Protein AF-A0A562HIR7-F1 (afdb_monomer_lite)

Secondary structure (DSSP, 8-state):
---SS-HHHHHHHHHT--SSS-HHHHHHHHHHHHTT---EES-TTSTT--SEEEGGGTEEEEEE-TTTTT-TT-TT----SSSHHHHHHHHHHHHHHHHHHHHHHHHTT-EEEEEETTTTSTTTHHHHHHHHHHHHHSPPHHHHHHHHHHHHHHHHHHHTHHHHHTT--HHHHHHHHHHHHHHHHHTSTTTT-EEEES--TTTTT-EEEETTTTEEEE---SEEEE-TTS-GGG-EEEEEEEEETTS-HHHHHHHHHHHHHHT-S--TTEEETTSSS--TTTS--SEEEEEEEETTTTEEEEEEEETTEEEEEEEEE-

Foldseek 3Di:
DPDPDDPVVVVVVVVPDDPAPDPQLVLLVVLCVVVVQDWDAQPPPAQPSAGTGRVVLLEGEHEDECDQQVVPPDPRHDQDPPPNVPRVVNSVVNNVSVLVRVVRSLVVLHHYHYHYPVCCDPVRNVVSSVVVVVSSNDSQLLSVLVVLLVQLVVCLLVVCLVVLLVVDDPLVSLVSSLVSSLVSCCVDPNVLKHKDAQDQPPPQQWWKAADPVRDTARLGARIFIANNCPDQVQGGAEGEHEEEPPDDPVVLVSLLQSLLFQQAPDLVRIATPVNPDRCSPRHNHQKYWYWYAHSPQSKIKIWIDHNSDGSHIDMDGD

pLDDT: mean 84.9, std 13.23, range [42.84, 98.12]

Radius of gyration: 21.67 Å; chains: 1; bounding box: 55×46×57 Å

Sequence (318 aa):
MPDMFDPVKRSEIMSHIRSKNTKGEIIVRKYLHRLGFRFRLHVSNLPGKPDIVLPKYKCVIFVHGCFWHAHQGCKYYRDPKTNSEYWIPKIQRNVERDRRAVQELCSMGWNVIVIWECELKKDKREETLVNLVESIKNKSLFNELFLIFNQAFIKFWTNSEDLIRSDISERNLCGNLAFELRDAIRQSRFADYYVDVEYNRNNGKLKTLMDEYMKVIPITCDVIVHSRGEVVIKDNLVAVEMKKSNQPKKEKEDDRIRLEALTKQSYDNVWSFDGHTLPEHVCGYTLGVYIEINPKKFSARVEYYYNGRCIFSRVLNK

Structure (mmCIF, N/CA/C/O backbone):
data_AF-A0A562HIR7-F1
#
_entry.id   AF-A0A562HIR7-F1
#
loop_
_atom_site.group_PDB
_atom_site.id
_atom_site.type_symbol
_atom_site.label_atom_id
_atom_site.label_alt_id
_atom_site.label_comp_id
_atom_site.label_asym_id
_atom_site.label_entity_id
_atom_site.label_seq_id
_atom_site.pdbx_PDB_ins_code
_atom_site.Cartn_x
_atom_site.Cartn_y
_atom_site.Cartn_z
_atom_site.occupancy
_atom_site.B_iso_or_equiv
_atom_site.auth_seq_id
_atom_site.auth_comp_id
_atom_site.auth_asym_id
_atom_site.auth_atom_id
_atom_site.pdbx_PDB_model_num
ATOM 1 N N . MET A 1 1 ? 33.057 4.720 -9.810 1.00 46.69 1 MET A N 1
ATOM 2 C CA . MET A 1 1 ? 33.808 4.958 -11.045 1.00 46.69 1 MET A CA 1
ATOM 3 C C . MET A 1 1 ? 33.689 6.431 -11.357 1.00 46.69 1 MET A C 1
ATOM 5 O O . MET A 1 1 ? 32.585 6.943 -11.186 1.00 46.69 1 MET A O 1
ATOM 9 N N . PRO A 1 2 ? 34.796 7.094 -11.715 1.00 55.44 2 PRO A N 1
ATOM 10 C CA . PRO A 1 2 ? 34.738 8.405 -12.348 1.00 55.44 2 PRO A CA 1
ATOM 11 C C . PRO A 1 2 ? 33.894 8.333 -13.628 1.00 55.44 2 PRO A C 1
ATOM 13 O O . PRO A 1 2 ? 33.619 7.244 -14.141 1.00 55.44 2 PRO A O 1
ATOM 16 N N . ASP A 1 3 ? 33.432 9.489 -14.092 1.00 63.78 3 ASP A N 1
ATOM 17 C CA . ASP A 1 3 ? 32.648 9.595 -15.317 1.00 63.78 3 ASP A CA 1
ATOM 18 C C . ASP A 1 3 ? 33.438 9.017 -16.496 1.00 63.78 3 ASP A C 1
ATOM 20 O O . ASP A 1 3 ? 34.593 9.381 -16.698 1.00 63.78 3 ASP A O 1
ATOM 24 N N . MET A 1 4 ? 32.843 8.086 -17.243 1.00 69.69 4 MET A N 1
ATOM 25 C CA . MET A 1 4 ? 33.528 7.433 -18.368 1.00 69.69 4 MET A CA 1
ATOM 26 C C . MET A 1 4 ? 33.517 8.289 -19.641 1.00 69.69 4 MET A C 1
ATOM 28 O O . MET A 1 4 ? 34.138 7.913 -20.630 1.00 69.69 4 MET A O 1
ATOM 32 N N . PHE A 1 5 ? 32.788 9.408 -19.631 1.00 76.94 5 PHE A N 1
ATOM 33 C CA . PHE A 1 5 ? 32.611 10.293 -20.776 1.00 76.94 5 PHE A CA 1
ATOM 34 C C . PHE A 1 5 ? 33.152 11.685 -20.462 1.00 76.94 5 PHE A C 1
ATOM 36 O O . PHE A 1 5 ? 32.989 12.184 -19.347 1.00 76.94 5 PHE A O 1
ATOM 43 N N . ASP A 1 6 ? 33.751 12.331 -21.460 1.00 82.81 6 ASP A N 1
ATOM 44 C CA . ASP A 1 6 ? 34.103 13.743 -21.363 1.00 82.81 6 ASP A CA 1
ATOM 45 C C . ASP A 1 6 ? 32.835 14.629 -21.253 1.00 82.81 6 ASP A C 1
ATOM 47 O O . ASP A 1 6 ? 31.726 14.187 -21.591 1.00 82.81 6 ASP A O 1
ATOM 51 N N . PRO A 1 7 ? 32.956 15.887 -20.786 1.00 81.56 7 PRO A N 1
ATOM 52 C CA . PRO A 1 7 ? 31.806 16.768 -20.576 1.00 81.56 7 PRO A CA 1
ATOM 53 C C . PRO A 1 7 ? 30.946 17.012 -21.825 1.00 81.56 7 PRO A C 1
ATOM 55 O O . PRO A 1 7 ? 29.723 17.123 -21.707 1.00 81.56 7 PRO A O 1
ATOM 58 N N . VAL A 1 8 ? 31.554 17.072 -23.016 1.00 84.75 8 VAL A N 1
ATOM 59 C CA . VAL A 1 8 ? 30.841 17.296 -24.283 1.00 84.75 8 VAL A CA 1
ATOM 60 C C . VAL A 1 8 ? 30.021 16.060 -24.618 1.00 84.75 8 VAL A C 1
ATOM 62 O O . VAL A 1 8 ? 28.812 16.160 -24.853 1.00 84.75 8 VAL A O 1
ATOM 65 N N . LYS A 1 9 ? 30.642 14.880 -24.537 1.00 83.50 9 LYS A N 1
ATOM 66 C CA . LYS A 1 9 ? 29.962 13.613 -24.790 1.00 83.50 9 LYS A CA 1
ATOM 67 C C . LYS A 1 9 ? 28.856 13.348 -23.778 1.00 83.50 9 LYS A C 1
ATOM 69 O O . LYS A 1 9 ? 27.789 12.854 -24.139 1.00 83.50 9 LYS A O 1
ATOM 74 N N . ARG A 1 10 ? 29.058 13.731 -22.517 1.00 83.12 10 ARG A N 1
ATOM 75 C CA . ARG A 1 10 ? 28.021 13.648 -21.487 1.00 83.12 10 ARG A CA 1
ATOM 76 C C . ARG A 1 10 ? 26.853 14.583 -21.770 1.00 83.12 10 ARG A C 1
ATOM 78 O O . ARG A 1 10 ? 25.710 14.152 -21.653 1.00 83.12 10 ARG A O 1
ATOM 85 N N . SER A 1 11 ? 27.116 15.826 -22.162 1.00 84.00 11 SER A N 1
ATOM 86 C CA . SER A 1 11 ? 26.067 16.774 -22.550 1.00 84.00 11 SER A CA 1
ATOM 87 C C . SER A 1 11 ? 25.230 16.238 -23.719 1.00 84.00 11 SER A C 1
ATOM 89 O O . SER A 1 11 ? 23.999 16.235 -23.657 1.00 84.00 11 SER A O 1
ATOM 91 N N . GLU A 1 12 ? 25.890 15.668 -24.731 1.00 86.44 12 GLU A N 1
ATOM 92 C CA . GLU A 1 12 ? 25.235 15.012 -25.864 1.00 86.44 12 GLU A CA 1
ATOM 93 C C . GLU A 1 12 ? 24.387 13.806 -25.424 1.00 86.44 12 GLU A C 1
ATOM 95 O O . GLU A 1 12 ? 23.233 13.678 -25.823 1.00 86.44 12 GLU A O 1
ATOM 100 N N . ILE A 1 13 ? 24.904 12.924 -24.563 1.00 84.06 13 ILE A N 1
ATOM 101 C CA . ILE A 1 13 ? 24.130 11.780 -24.051 1.00 84.06 13 ILE A CA 1
ATOM 102 C C . ILE A 1 13 ? 22.888 12.267 -23.299 1.00 84.06 13 ILE A C 1
ATOM 104 O O . ILE A 1 13 ? 21.795 11.742 -23.510 1.00 84.06 13 ILE A O 1
ATOM 108 N N . MET A 1 14 ? 23.041 13.283 -22.447 1.00 81.56 14 MET A N 1
ATOM 109 C CA . MET A 1 14 ? 21.952 13.823 -21.634 1.00 81.56 14 MET A CA 1
ATOM 110 C C . MET A 1 14 ? 20.871 14.503 -22.482 1.00 81.56 14 MET A C 1
ATOM 112 O O . MET A 1 14 ? 19.695 14.406 -22.133 1.00 81.56 14 MET A O 1
ATOM 116 N N . SER A 1 15 ? 21.227 15.124 -23.613 1.00 82.94 15 SER A N 1
ATOM 117 C CA . SER A 1 15 ? 20.256 15.748 -24.524 1.00 82.94 15 SER A CA 1
ATOM 118 C C . SER A 1 15 ? 19.361 14.728 -25.243 1.00 82.94 15 SER A C 1
ATOM 120 O O . SER A 1 15 ? 18.218 15.033 -25.589 1.00 82.94 15 SER A O 1
ATOM 122 N N . HIS A 1 16 ? 19.829 13.487 -25.400 1.00 81.56 16 HIS A N 1
ATOM 123 C CA . HIS A 1 16 ? 19.055 12.397 -25.998 1.00 81.56 16 HIS A CA 1
ATOM 124 C C . HIS A 1 16 ? 18.075 11.726 -25.019 1.00 81.56 16 HIS A C 1
ATOM 126 O O . HIS A 1 16 ? 17.230 10.924 -25.440 1.00 81.56 16 HIS A O 1
ATOM 132 N N . ILE A 1 17 ? 18.147 12.041 -23.722 1.00 81.38 17 ILE A N 1
ATOM 133 C CA . ILE A 1 17 ? 17.262 11.473 -22.701 1.00 81.38 17 ILE A CA 1
ATOM 134 C C . ILE A 1 17 ? 15.911 12.186 -22.758 1.00 81.38 17 ILE A C 1
ATOM 136 O O . ILE A 1 17 ? 15.738 13.309 -22.290 1.00 81.38 17 ILE A O 1
ATOM 140 N N . ARG A 1 18 ? 14.922 11.511 -23.348 1.00 79.12 18 ARG A N 1
ATOM 141 C CA . ARG A 1 18 ? 13.554 12.027 -23.465 1.00 79.12 18 ARG A CA 1
ATOM 142 C C . ARG A 1 18 ? 12.770 11.791 -22.178 1.00 79.12 18 ARG A C 1
ATOM 144 O O . ARG A 1 18 ? 12.835 10.712 -21.602 1.00 79.12 18 ARG A O 1
ATOM 151 N N . SER A 1 19 ? 11.958 12.774 -21.797 1.00 79.56 19 SER A N 1
ATOM 152 C CA . SER A 1 19 ? 11.039 12.698 -20.651 1.00 79.56 19 SER A CA 1
ATOM 153 C C . SER A 1 19 ? 9.710 11.991 -20.946 1.00 79.56 19 SER A C 1
ATOM 155 O O . SER A 1 19 ? 8.903 11.822 -20.041 1.00 79.56 19 SER A O 1
ATOM 157 N N . LYS A 1 20 ? 9.454 11.637 -22.212 1.00 86.62 20 LYS A N 1
ATOM 158 C CA . LYS A 1 20 ? 8.233 10.971 -22.691 1.00 86.62 20 LYS A CA 1
ATOM 159 C C . LYS A 1 20 ? 8.525 10.140 -23.931 1.00 86.62 20 LYS A C 1
ATOM 161 O O . LYS A 1 20 ? 9.477 10.435 -24.663 1.00 86.62 20 LYS A O 1
ATOM 166 N N . ASN A 1 21 ? 7.649 9.189 -24.240 1.00 89.12 21 ASN A N 1
ATOM 167 C CA . ASN A 1 21 ? 7.823 8.235 -25.333 1.00 89.12 21 ASN A CA 1
ATOM 168 C C . ASN A 1 21 ? 9.162 7.494 -25.229 1.00 89.12 21 ASN A C 1
ATOM 170 O O . ASN A 1 21 ? 9.851 7.280 -26.233 1.00 89.12 21 ASN A O 1
ATOM 174 N N . THR A 1 22 ? 9.555 7.137 -24.007 1.00 91.62 22 THR A N 1
ATOM 175 C CA . THR A 1 22 ? 10.731 6.299 -23.788 1.00 91.62 22 THR A CA 1
ATOM 176 C C . THR A 1 22 ? 10.541 4.929 -24.447 1.00 91.62 22 THR A C 1
ATOM 178 O O . THR A 1 22 ? 9.429 4.498 -24.770 1.00 91.62 22 THR A O 1
ATOM 181 N N . LYS A 1 23 ? 11.643 4.197 -24.650 1.00 91.50 23 LYS A N 1
ATOM 182 C CA . LYS A 1 23 ? 11.575 2.835 -25.208 1.00 91.50 23 LYS A CA 1
ATOM 183 C C . LYS A 1 23 ? 10.673 1.924 -24.363 1.00 91.50 23 LYS A C 1
ATOM 185 O O . LYS A 1 23 ? 9.927 1.136 -24.937 1.00 91.50 23 LYS A O 1
ATOM 190 N N . GLY A 1 24 ? 10.722 2.058 -23.034 1.00 93.94 24 GLY A N 1
ATOM 191 C CA . GLY A 1 24 ? 9.874 1.305 -22.108 1.00 93.94 24 GLY A CA 1
ATOM 192 C C . GLY A 1 24 ? 8.389 1.596 -22.320 1.00 93.94 24 GLY A C 1
ATOM 193 O O . GLY A 1 24 ? 7.614 0.673 -22.562 1.00 93.94 24 GLY A O 1
ATOM 194 N N . GLU A 1 25 ? 8.004 2.876 -22.344 1.00 95.50 25 GLU A N 1
ATOM 195 C CA . GLU A 1 25 ? 6.616 3.281 -22.606 1.00 95.50 25 GLU A CA 1
ATOM 196 C C . GLU A 1 25 ? 6.101 2.734 -23.940 1.00 95.50 25 GLU A C 1
ATOM 198 O O . GLU A 1 25 ? 4.988 2.216 -24.016 1.00 95.50 25 GLU A O 1
ATOM 203 N N . ILE A 1 26 ? 6.906 2.823 -25.005 1.00 96.31 26 ILE A N 1
ATOM 204 C CA . ILE A 1 26 ? 6.512 2.344 -26.337 1.00 96.31 26 ILE A CA 1
ATOM 205 C C . ILE A 1 26 ? 6.261 0.831 -26.328 1.00 96.31 26 ILE A C 1
ATOM 207 O O . ILE A 1 26 ? 5.301 0.382 -26.956 1.00 96.31 26 ILE A O 1
ATOM 211 N N . ILE A 1 27 ? 7.089 0.048 -25.626 1.00 96.81 27 ILE A N 1
ATOM 212 C CA . ILE A 1 27 ? 6.911 -1.409 -25.498 1.00 96.81 27 ILE A CA 1
ATOM 213 C C . ILE A 1 27 ? 5.557 -1.719 -24.853 1.00 96.81 27 ILE A C 1
ATOM 215 O O . ILE A 1 27 ? 4.759 -2.452 -25.440 1.00 96.81 27 ILE A O 1
ATOM 219 N N . VAL A 1 28 ? 5.277 -1.114 -23.695 1.00 97.38 28 VAL A N 1
ATOM 220 C CA . VAL A 1 28 ? 4.028 -1.340 -22.952 1.00 97.38 28 VAL A CA 1
ATOM 221 C C . VAL A 1 28 ? 2.820 -0.908 -23.785 1.00 97.38 28 VAL A C 1
ATOM 223 O O . VAL A 1 28 ? 1.869 -1.670 -23.953 1.00 97.38 28 VAL A O 1
ATOM 226 N N . ARG A 1 29 ? 2.878 0.277 -24.404 1.00 97.62 29 ARG A N 1
ATOM 227 C CA . ARG A 1 29 ? 1.802 0.810 -25.255 1.00 97.62 29 ARG A CA 1
ATOM 228 C C . ARG A 1 29 ? 1.483 -0.094 -26.438 1.00 97.62 29 ARG A C 1
ATOM 230 O O . ARG A 1 29 ? 0.309 -0.347 -26.700 1.00 97.62 29 ARG A O 1
ATOM 237 N N . LYS A 1 30 ? 2.504 -0.566 -27.164 1.00 97.56 30 LYS A N 1
ATOM 238 C CA . LYS A 1 30 ? 2.315 -1.463 -28.315 1.00 97.56 30 LYS A CA 1
ATOM 239 C C . LYS A 1 30 ? 1.656 -2.768 -27.889 1.00 97.56 30 LYS A C 1
ATOM 241 O O . LYS A 1 30 ? 0.733 -3.222 -28.561 1.00 97.56 30 LYS A O 1
ATOM 246 N N . TYR A 1 31 ? 2.105 -3.338 -26.774 1.00 96.56 31 TYR A N 1
ATOM 247 C CA . TYR A 1 31 ? 1.548 -4.574 -26.242 1.00 96.56 31 TYR A CA 1
ATOM 248 C C . TYR A 1 31 ? 0.071 -4.416 -25.852 1.00 96.56 31 TYR A C 1
ATOM 250 O O . TYR A 1 31 ? -0.776 -5.161 -26.341 1.00 96.56 31 TYR A O 1
ATOM 258 N N . LEU A 1 32 ? -0.258 -3.385 -25.067 1.00 97.19 32 LEU A N 1
ATOM 259 C CA . LEU A 1 32 ? -1.637 -3.091 -24.667 1.00 97.19 32 LEU A CA 1
ATOM 260 C C . LEU A 1 32 ? -2.542 -2.802 -25.872 1.00 97.19 32 LEU A C 1
ATOM 262 O O . LEU A 1 32 ? -3.655 -3.319 -25.947 1.00 97.19 32 LEU A O 1
ATOM 266 N N . HIS A 1 33 ? -2.060 -2.021 -26.844 1.00 97.38 33 HIS A N 1
ATOM 267 C CA . HIS A 1 33 ? -2.818 -1.719 -28.058 1.00 97.38 33 HIS A CA 1
ATOM 268 C C . HIS A 1 33 ? -3.111 -2.979 -28.886 1.00 97.38 33 HIS A C 1
ATOM 270 O O . HIS A 1 33 ? -4.232 -3.142 -29.361 1.00 97.38 33 HIS A O 1
ATOM 276 N N . ARG A 1 34 ? -2.139 -3.896 -29.026 1.00 96.50 34 ARG A N 1
ATOM 277 C CA . ARG A 1 34 ? -2.329 -5.183 -29.724 1.00 96.50 34 ARG A CA 1
ATOM 278 C C . ARG A 1 34 ? -3.440 -6.024 -29.091 1.00 96.50 34 ARG A C 1
ATOM 280 O O . ARG A 1 34 ? -4.136 -6.737 -29.798 1.00 96.50 34 ARG A O 1
ATOM 287 N N . LEU A 1 35 ? -3.613 -5.916 -27.776 1.00 91.25 35 LEU A N 1
ATOM 288 C CA . LEU A 1 35 ? -4.651 -6.611 -27.012 1.00 91.25 35 LEU A CA 1
ATOM 289 C C . LEU A 1 35 ? -5.980 -5.834 -26.928 1.00 91.25 35 LEU A C 1
ATOM 291 O O . LEU A 1 35 ? -6.872 -6.220 -26.177 1.00 91.25 35 LEU A O 1
ATOM 295 N N . GLY A 1 36 ? -6.123 -4.730 -27.671 1.00 94.75 36 GLY A N 1
ATOM 296 C CA . GLY A 1 36 ? -7.368 -3.962 -27.763 1.00 94.75 36 GLY A CA 1
ATOM 297 C C . GLY A 1 36 ? -7.619 -2.981 -26.614 1.00 94.75 36 GLY A C 1
ATOM 298 O O . GLY A 1 36 ? -8.693 -2.379 -26.545 1.00 94.75 36 GLY A O 1
ATOM 299 N N . PHE A 1 37 ? -6.653 -2.765 -25.715 1.00 95.94 37 PHE A N 1
ATOM 300 C CA . PHE A 1 37 ? -6.803 -1.763 -24.661 1.00 95.94 37 PHE A CA 1
ATOM 301 C C . PHE A 1 37 ? -6.802 -0.347 -25.244 1.00 95.94 37 PHE A C 1
ATOM 303 O O . PHE A 1 37 ? -5.979 0.012 -26.088 1.00 95.94 37 PHE A O 1
ATOM 310 N N . ARG A 1 38 ? -7.712 0.492 -24.738 1.00 96.94 38 ARG A N 1
ATOM 311 C CA . ARG A 1 38 ? -7.749 1.930 -25.018 1.00 96.94 38 ARG A CA 1
ATOM 312 C C . ARG A 1 38 ? -7.218 2.688 -23.813 1.00 96.94 38 ARG A C 1
ATOM 314 O O . ARG A 1 38 ? -7.643 2.441 -22.685 1.00 96.94 38 ARG A O 1
ATOM 321 N N . PHE A 1 39 ? -6.300 3.610 -24.064 1.00 97.81 39 PHE A N 1
ATOM 322 C CA . PHE A 1 39 ? -5.630 4.373 -23.024 1.00 97.81 39 PHE A CA 1
ATOM 323 C C . PHE A 1 39 ? -5.399 5.822 -23.453 1.00 97.81 39 PHE A C 1
ATOM 325 O O . PHE A 1 39 ? -5.365 6.143 -24.640 1.00 97.81 39 PHE A O 1
ATOM 332 N N . ARG A 1 40 ? -5.232 6.694 -22.461 1.00 97.62 40 ARG A N 1
ATOM 333 C CA . ARG A 1 40 ? -4.730 8.063 -22.609 1.00 97.62 40 ARG A CA 1
ATOM 334 C C . ARG A 1 40 ? -3.273 8.097 -22.154 1.00 97.62 40 ARG A C 1
ATOM 336 O O . ARG A 1 40 ? -2.853 7.232 -21.390 1.00 97.62 40 ARG A O 1
ATOM 343 N N . LEU A 1 41 ? -2.512 9.077 -22.622 1.00 97.12 41 LEU A N 1
ATOM 344 C CA . LEU A 1 41 ? -1.093 9.214 -22.294 1.00 97.12 41 LEU A CA 1
ATOM 345 C C . LEU A 1 41 ? -0.848 10.496 -21.511 1.00 97.12 41 LEU A C 1
ATOM 347 O O . LEU A 1 41 ? -1.432 11.526 -21.849 1.00 97.12 41 LEU A O 1
ATOM 351 N N . HIS A 1 42 ? 0.045 10.430 -20.522 1.00 92.31 42 HIS A N 1
ATOM 352 C CA . HIS A 1 42 ? 0.595 11.595 -19.820 1.00 92.31 42 HIS A CA 1
ATOM 353 C C . HIS A 1 42 ? -0.468 12.599 -19.347 1.00 92.31 42 HIS A C 1
ATOM 355 O O . HIS A 1 42 ? -0.346 13.812 -19.553 1.00 92.31 42 HIS A O 1
ATOM 361 N N . VAL A 1 43 ? -1.533 12.076 -18.745 1.00 94.75 43 VAL A N 1
ATOM 362 C CA . VAL A 1 43 ? -2.716 12.837 -18.339 1.00 94.75 43 VAL A CA 1
ATOM 363 C C . VAL A 1 43 ? -2.336 13.816 -17.223 1.00 94.75 43 VAL A C 1
ATOM 365 O O . VAL A 1 43 ? -2.032 13.408 -16.107 1.00 94.75 43 VAL A O 1
ATOM 368 N N . SER A 1 44 ? -2.317 15.115 -17.534 1.00 91.75 44 SER A N 1
ATOM 369 C CA . SER A 1 44 ? -1.748 16.156 -16.663 1.00 91.75 44 SER A CA 1
ATOM 370 C C . SER A 1 44 ? -2.607 16.529 -15.458 1.00 91.75 44 SER A C 1
ATOM 372 O O . SER A 1 44 ? -2.091 17.140 -14.532 1.00 91.75 44 SER A O 1
ATOM 374 N N . ASN A 1 45 ? -3.896 16.188 -15.466 1.00 93.00 45 ASN A N 1
ATOM 375 C CA . ASN A 1 45 ? -4.806 16.435 -14.347 1.00 93.00 45 ASN A CA 1
ATOM 376 C C . ASN A 1 45 ? -4.843 15.279 -13.331 1.00 93.00 45 ASN A C 1
ATOM 378 O O . ASN A 1 45 ? -5.669 15.305 -12.423 1.00 93.00 45 ASN A O 1
ATOM 382 N N . LEU A 1 46 ? -3.983 14.266 -13.485 1.00 95.56 46 LEU A N 1
ATOM 383 C CA . LEU A 1 46 ? -3.803 13.200 -12.503 1.00 95.56 46 LEU A CA 1
ATOM 384 C C . LEU A 1 46 ? -2.459 13.356 -11.770 1.00 95.56 46 LEU A C 1
ATOM 386 O O . LEU A 1 46 ? -1.463 13.712 -12.414 1.00 95.56 46 LEU A O 1
ATOM 390 N N . PRO A 1 47 ? -2.404 13.055 -10.457 1.00 95.75 47 PRO A N 1
ATOM 391 C CA . PRO A 1 47 ? -1.168 13.101 -9.681 1.00 95.75 47 PRO A CA 1
ATOM 392 C C . PRO A 1 47 ? -0.033 12.309 -10.334 1.00 95.75 47 PRO A C 1
ATOM 394 O O . PRO A 1 47 ? -0.241 11.224 -10.873 1.00 95.75 47 PRO A O 1
ATOM 397 N N . GLY A 1 48 ? 1.175 12.874 -10.333 1.00 93.12 48 GLY A N 1
ATOM 398 C CA . GLY A 1 48 ? 2.364 12.258 -10.939 1.00 93.12 48 GLY A CA 1
ATOM 399 C C . GLY A 1 48 ? 2.377 12.188 -12.468 1.00 93.12 48 GLY A C 1
ATOM 400 O O . GLY A 1 48 ? 3.400 11.804 -13.022 1.00 93.12 48 GLY A O 1
ATOM 401 N N . LYS A 1 49 ? 1.299 12.596 -13.156 1.00 95.62 49 LYS A N 1
ATOM 402 C CA . LYS A 1 49 ? 1.159 12.548 -14.621 1.00 95.62 49 LYS A CA 1
ATOM 403 C C . LYS A 1 49 ? 1.489 11.152 -15.188 1.00 95.62 49 LYS A C 1
ATOM 405 O O . LYS A 1 49 ? 2.495 11.002 -15.884 1.00 95.62 49 LYS A O 1
ATOM 410 N N . PRO A 1 50 ? 0.645 10.138 -14.916 1.00 96.56 50 PRO A N 1
ATOM 411 C CA . PRO A 1 50 ? 0.926 8.757 -15.299 1.00 96.56 50 PRO A CA 1
ATOM 412 C C . PRO A 1 50 ? 1.184 8.600 -16.795 1.00 96.56 50 PRO A C 1
ATOM 414 O O . PRO A 1 50 ? 0.527 9.249 -17.618 1.00 96.56 50 PRO A O 1
ATOM 417 N N . ASP A 1 51 ? 2.109 7.709 -17.151 1.00 97.12 51 ASP A N 1
ATOM 418 C CA . ASP A 1 51 ? 2.506 7.486 -18.543 1.00 97.12 51 ASP A CA 1
ATOM 419 C C . ASP A 1 51 ? 1.347 6.947 -19.375 1.00 97.12 51 ASP A C 1
ATOM 421 O O . ASP A 1 51 ? 1.102 7.411 -20.491 1.00 97.12 51 ASP A O 1
ATOM 425 N N . ILE A 1 52 ? 0.596 6.003 -18.805 1.00 98.12 52 ILE A N 1
ATOM 426 C CA . ILE A 1 52 ? -0.557 5.370 -19.441 1.00 98.12 52 ILE A CA 1
ATOM 427 C C . ILE A 1 52 ? -1.727 5.387 -18.460 1.00 98.12 52 ILE A C 1
ATOM 429 O O . ILE A 1 52 ? -1.601 4.985 -17.307 1.00 98.12 52 ILE A O 1
ATOM 433 N N . VAL A 1 53 ? -2.895 5.817 -18.927 1.00 98.06 53 VAL A N 1
ATOM 434 C CA . VAL A 1 53 ? -4.137 5.838 -18.148 1.00 98.06 53 VAL A CA 1
ATOM 435 C C . VAL A 1 53 ? -5.189 5.021 -18.873 1.00 98.06 53 VAL A C 1
ATOM 437 O O . VAL A 1 53 ? -5.459 5.260 -20.048 1.00 98.06 53 VAL A O 1
ATOM 440 N N . LEU A 1 54 ? -5.815 4.089 -18.163 1.00 96.62 54 LEU A N 1
ATOM 441 C CA . LEU A 1 54 ? -6.845 3.173 -18.645 1.00 96.62 54 LEU A CA 1
ATOM 442 C C . LEU A 1 54 ? -8.171 3.469 -17.915 1.00 96.62 54 LEU A C 1
ATOM 444 O O . LEU A 1 54 ? -8.488 2.794 -16.932 1.00 96.62 54 LEU A O 1
ATOM 448 N N . PRO A 1 55 ? -8.974 4.461 -18.365 1.00 93.62 55 PRO A N 1
ATOM 449 C CA . PRO A 1 55 ? -10.157 4.913 -17.627 1.00 93.62 55 PRO A CA 1
ATOM 450 C C . PRO A 1 55 ? -11.192 3.812 -17.390 1.00 93.62 55 PRO A C 1
ATOM 452 O O . PRO A 1 55 ? -11.718 3.712 -16.287 1.00 93.62 55 PRO A O 1
ATOM 455 N N . LYS A 1 56 ? -11.423 2.944 -18.390 1.00 91.50 56 LYS A N 1
ATOM 456 C CA . LYS A 1 56 ? -12.356 1.805 -18.291 1.00 91.50 56 LYS A CA 1
ATOM 457 C C . LYS A 1 56 ? -12.040 0.895 -17.100 1.00 91.50 56 LYS A C 1
ATOM 459 O O . LYS A 1 56 ? -12.951 0.372 -16.476 1.00 91.50 56 LYS A O 1
ATOM 464 N N . TYR A 1 57 ? -10.755 0.714 -16.805 1.00 88.94 57 TYR A N 1
ATOM 465 C CA . TYR A 1 57 ? -10.271 -0.179 -15.752 1.00 88.94 57 TYR A CA 1
ATOM 466 C C . TYR A 1 57 ? -9.946 0.568 -14.457 1.00 88.94 57 TYR A C 1
ATOM 468 O O . TYR A 1 57 ? -9.453 -0.042 -13.514 1.00 88.94 57 TYR A O 1
ATOM 476 N N . LYS A 1 58 ? -10.165 1.894 -14.422 1.00 90.69 58 LYS A N 1
ATOM 477 C CA . LYS A 1 58 ? -9.730 2.773 -13.332 1.00 90.69 58 LYS A CA 1
ATOM 478 C C . LYS A 1 58 ? -8.267 2.475 -12.947 1.00 90.69 58 LYS A C 1
ATOM 480 O O . LYS A 1 58 ? -7.921 2.377 -11.777 1.00 90.69 58 LYS A O 1
ATOM 485 N N . CYS A 1 59 ? -7.400 2.320 -13.952 1.00 92.62 59 CYS A N 1
ATOM 486 C CA . CYS A 1 59 ? -5.998 1.937 -13.781 1.00 92.62 59 CYS A CA 1
ATOM 487 C C . CYS A 1 59 ? -5.050 2.961 -14.418 1.00 92.62 59 CYS A C 1
ATOM 489 O O . CYS A 1 59 ? -5.355 3.538 -15.465 1.00 92.62 59 CYS A O 1
ATOM 491 N N . VAL A 1 60 ? -3.904 3.184 -13.783 1.00 95.94 60 VAL A N 1
ATOM 492 C CA . VAL A 1 60 ? -2.803 4.007 -14.281 1.00 95.94 60 VAL A CA 1
ATOM 493 C C . VAL A 1 60 ? -1.501 3.219 -14.208 1.00 95.94 60 VAL A C 1
ATOM 495 O O . VAL A 1 60 ? -1.300 2.425 -13.291 1.00 95.94 60 VAL A O 1
ATOM 498 N N . ILE A 1 61 ? -0.622 3.435 -15.181 1.00 96.12 61 ILE A N 1
ATOM 499 C CA . ILE A 1 61 ? 0.673 2.767 -15.273 1.00 96.12 61 ILE A CA 1
ATOM 500 C C . ILE A 1 61 ? 1.765 3.828 -15.335 1.00 96.12 61 ILE A C 1
ATOM 502 O O . ILE A 1 61 ? 1.716 4.724 -16.184 1.00 96.12 61 ILE A O 1
ATOM 506 N N . PHE A 1 62 ? 2.754 3.682 -14.462 1.00 96.19 62 PHE A N 1
ATOM 507 C CA . PHE A 1 62 ? 4.029 4.381 -14.526 1.00 96.19 62 PHE A CA 1
ATOM 508 C C . PHE A 1 62 ? 5.099 3.448 -15.088 1.00 96.19 62 PHE A C 1
ATOM 510 O O . PHE A 1 62 ? 5.208 2.296 -14.668 1.00 96.19 62 PHE A O 1
ATOM 517 N N . VAL A 1 63 ? 5.902 3.941 -16.026 1.00 96.31 63 VAL A N 1
ATOM 518 C CA . VAL A 1 63 ? 7.052 3.227 -16.582 1.00 96.31 63 VAL A CA 1
ATOM 519 C C . VAL A 1 63 ? 8.325 3.915 -16.099 1.00 96.31 63 VAL A C 1
ATOM 521 O O . VAL A 1 63 ? 8.813 4.870 -16.700 1.00 96.31 63 VAL A O 1
ATOM 524 N N . HIS A 1 64 ? 8.866 3.436 -14.983 1.00 94.12 64 HIS A N 1
ATOM 525 C CA . HIS A 1 64 ? 9.986 4.072 -14.300 1.00 94.12 64 HIS A CA 1
ATOM 526 C C . HIS A 1 64 ? 11.343 3.604 -14.829 1.00 94.12 64 HIS A C 1
ATOM 528 O O . HIS A 1 64 ? 11.652 2.413 -14.883 1.00 94.12 64 HIS A O 1
ATOM 534 N N . GLY A 1 65 ? 12.214 4.562 -15.149 1.00 92.56 65 GLY A N 1
ATOM 535 C CA . GLY A 1 65 ? 13.643 4.289 -15.302 1.00 92.56 65 GLY A CA 1
ATOM 536 C C . GLY A 1 65 ? 14.274 3.941 -13.949 1.00 92.56 65 GLY A C 1
ATOM 537 O O . GLY A 1 65 ? 14.115 4.694 -12.988 1.00 92.56 65 GLY A O 1
ATOM 538 N N . CYS A 1 66 ? 15.024 2.838 -13.867 1.00 92.00 66 CYS A N 1
ATOM 539 C CA . CYS A 1 66 ? 15.611 2.349 -12.617 1.00 92.00 66 CYS A CA 1
ATOM 540 C C . CYS A 1 66 ? 16.548 3.378 -11.989 1.00 92.00 66 CYS A C 1
ATOM 542 O O . CYS A 1 66 ? 16.561 3.530 -10.770 1.00 92.00 66 CYS A O 1
ATOM 544 N N . PHE A 1 67 ? 17.306 4.098 -12.820 1.00 91.50 67 PHE A N 1
ATOM 545 C CA . PHE A 1 67 ? 18.203 5.151 -12.356 1.00 91.50 67 PHE A CA 1
ATOM 546 C C . PHE A 1 67 ? 17.449 6.357 -11.769 1.00 91.50 67 PHE A C 1
ATOM 548 O O . PHE A 1 67 ? 17.749 6.806 -10.666 1.00 91.50 67 PHE A O 1
ATOM 555 N N . TRP A 1 68 ? 16.454 6.875 -12.496 1.00 91.19 68 TRP A N 1
ATOM 556 C CA . TRP A 1 68 ? 15.782 8.143 -12.176 1.00 91.19 68 TRP A CA 1
ATOM 557 C C . TRP A 1 68 ? 14.867 8.089 -10.955 1.00 91.19 68 TRP A C 1
ATOM 559 O O . TRP A 1 68 ? 14.646 9.128 -10.327 1.00 91.19 68 TRP A O 1
ATOM 569 N N . HIS A 1 69 ? 14.354 6.896 -10.654 1.00 90.31 69 HIS A N 1
ATOM 570 C CA . HIS A 1 69 ? 13.392 6.636 -9.583 1.00 90.31 69 HIS A CA 1
ATOM 571 C C . HIS A 1 69 ? 13.966 5.717 -8.486 1.00 90.31 69 HIS A C 1
ATOM 573 O O . HIS A 1 69 ? 13.224 5.187 -7.670 1.00 90.31 69 HIS A O 1
ATOM 579 N N . ALA A 1 70 ? 15.290 5.525 -8.457 1.00 89.81 70 ALA A N 1
ATOM 580 C CA . ALA A 1 70 ? 16.011 4.757 -7.438 1.00 89.81 70 ALA A CA 1
ATOM 581 C C . ALA A 1 70 ? 15.491 3.335 -7.175 1.00 89.81 70 ALA A C 1
ATOM 583 O O . ALA A 1 70 ? 15.086 3.002 -6.057 1.00 89.81 70 ALA A O 1
ATOM 584 N N . HIS A 1 71 ? 15.538 2.467 -8.189 1.00 88.25 71 HIS A N 1
ATOM 585 C CA . HIS A 1 71 ? 15.132 1.072 -8.021 1.00 88.25 71 HIS A CA 1
ATOM 586 C C . HIS A 1 71 ? 16.103 0.305 -7.100 1.00 88.25 71 HIS A C 1
ATOM 588 O O . HIS A 1 71 ? 17.140 -0.192 -7.539 1.00 88.25 71 HIS A O 1
ATOM 594 N N . GLN A 1 72 ? 15.755 0.186 -5.818 1.00 83.12 72 GLN A N 1
ATOM 595 C CA . GLN A 1 72 ? 16.558 -0.524 -4.816 1.00 83.12 72 GLN A CA 1
ATOM 596 C C . GLN A 1 72 ? 16.746 -2.007 -5.174 1.00 83.12 72 GLN A C 1
ATOM 598 O O . GLN A 1 72 ? 15.824 -2.653 -5.671 1.00 83.12 72 GLN A O 1
ATOM 603 N N . GLY A 1 73 ? 17.950 -2.541 -4.942 1.00 80.44 73 GLY A N 1
ATOM 604 C CA . GLY A 1 73 ? 18.307 -3.930 -5.275 1.00 80.44 73 GLY A CA 1
ATOM 605 C C . GLY A 1 73 ? 18.462 -4.218 -6.777 1.00 80.44 73 GLY A C 1
ATOM 606 O O . GLY A 1 73 ? 18.703 -5.356 -7.174 1.00 80.44 73 GLY A O 1
ATOM 607 N N . CYS A 1 74 ? 18.344 -3.206 -7.642 1.00 84.81 74 CYS A N 1
ATOM 608 C CA . CYS A 1 74 ? 18.449 -3.373 -9.086 1.00 84.81 74 CYS A CA 1
ATOM 609 C C . CYS A 1 74 ? 19.864 -3.078 -9.594 1.00 84.81 74 CYS A C 1
ATOM 611 O O . CYS A 1 74 ? 20.426 -2.019 -9.328 1.00 84.81 74 CYS A O 1
ATOM 613 N N . LYS A 1 75 ? 20.410 -3.949 -10.454 1.00 88.38 75 LYS A N 1
ATOM 614 C CA . LYS A 1 75 ? 21.744 -3.758 -11.064 1.00 88.38 75 LYS A CA 1
ATOM 615 C C . LYS A 1 75 ? 21.896 -2.474 -11.896 1.00 88.38 75 LYS A C 1
ATOM 617 O O . LYS A 1 75 ? 23.020 -2.061 -12.173 1.00 88.38 75 LYS A O 1
ATOM 622 N N . TYR A 1 76 ? 20.779 -1.881 -12.323 1.00 86.50 76 TYR A N 1
ATOM 623 C CA . TYR A 1 76 ? 20.730 -0.656 -13.128 1.00 86.50 76 TYR A CA 1
ATOM 624 C C . TYR A 1 76 ? 20.631 0.624 -12.286 1.00 86.50 76 TYR A C 1
ATOM 626 O O . TYR A 1 76 ? 20.679 1.718 -12.844 1.00 86.50 76 TYR A O 1
ATOM 634 N N . TYR A 1 77 ? 20.514 0.504 -10.962 1.00 89.56 77 TYR A N 1
ATOM 635 C CA . TYR A 1 77 ? 20.593 1.627 -10.039 1.00 89.56 77 TYR A CA 1
ATOM 636 C C . TYR A 1 77 ? 21.879 1.536 -9.217 1.00 89.56 77 TYR A C 1
ATOM 638 O O . TYR A 1 77 ? 22.185 0.506 -8.621 1.00 89.56 77 TYR A O 1
ATOM 646 N N . ARG A 1 78 ? 22.644 2.627 -9.201 1.00 86.38 78 ARG A N 1
ATOM 647 C CA . ARG A 1 78 ? 23.789 2.833 -8.311 1.00 86.38 78 ARG A CA 1
ATOM 648 C C . ARG A 1 78 ? 23.868 4.312 -7.988 1.00 86.38 78 ARG A C 1
ATOM 650 O O . ARG A 1 78 ? 23.668 5.133 -8.888 1.00 86.38 78 ARG A O 1
ATOM 657 N N . ASP A 1 79 ? 24.214 4.634 -6.748 1.00 84.19 79 ASP A N 1
ATOM 658 C CA . ASP A 1 79 ? 24.375 6.027 -6.352 1.00 84.19 79 ASP A CA 1
ATOM 659 C C . ASP A 1 79 ? 25.462 6.707 -7.202 1.00 84.19 79 ASP A C 1
ATOM 661 O O . ASP A 1 79 ? 26.569 6.166 -7.363 1.00 84.19 79 ASP A O 1
ATOM 665 N N . PRO A 1 80 ? 25.165 7.885 -7.783 1.00 85.25 80 PRO A N 1
ATOM 666 C CA . PRO A 1 80 ? 26.136 8.627 -8.571 1.00 85.25 80 PRO A CA 1
ATOM 667 C C . PRO A 1 80 ? 27.323 9.040 -7.708 1.00 85.25 80 PRO A C 1
ATOM 669 O O . PRO A 1 80 ? 27.172 9.788 -6.748 1.00 85.25 80 PRO A O 1
ATOM 672 N N . LYS A 1 81 ? 28.523 8.578 -8.074 1.00 83.62 81 LYS A N 1
ATOM 673 C CA . LYS A 1 81 ? 29.770 8.986 -7.404 1.00 83.62 81 LYS A CA 1
ATOM 674 C C . LYS A 1 81 ? 30.300 10.335 -7.903 1.00 83.62 81 LYS A C 1
ATOM 676 O O . LYS A 1 81 ? 31.072 10.977 -7.206 1.00 83.62 81 LYS A O 1
ATOM 681 N N . THR A 1 82 ? 29.889 10.762 -9.095 1.00 82.31 82 THR A N 1
ATOM 682 C CA . THR A 1 82 ? 30.260 12.051 -9.694 1.00 82.31 82 THR A CA 1
ATOM 683 C C . THR A 1 82 ? 29.096 13.026 -9.575 1.00 82.31 82 THR A C 1
ATOM 685 O O . THR A 1 82 ? 27.968 12.668 -9.917 1.00 82.31 82 THR A O 1
ATOM 688 N N . ASN A 1 83 ? 29.371 14.259 -9.129 1.00 84.62 83 ASN A N 1
ATOM 689 C CA . ASN A 1 83 ? 28.360 15.295 -8.879 1.00 84.62 83 ASN A CA 1
ATOM 690 C C . ASN A 1 83 ? 27.218 14.791 -7.966 1.00 84.62 83 ASN A C 1
ATOM 692 O O . ASN A 1 83 ? 26.030 15.013 -8.217 1.00 84.62 83 ASN A O 1
ATOM 696 N N . SER A 1 84 ? 27.597 14.026 -6.939 1.00 87.62 84 SER A N 1
ATOM 697 C CA . SER A 1 84 ? 26.694 13.373 -5.987 1.00 87.62 84 SER A CA 1
ATOM 698 C C . SER A 1 84 ? 25.801 14.381 -5.263 1.00 87.62 84 SER A C 1
ATOM 700 O O . SER A 1 84 ? 24.605 14.133 -5.120 1.00 87.62 84 SER A O 1
ATOM 702 N N . GLU A 1 85 ? 26.352 15.542 -4.899 1.00 89.38 85 GLU A N 1
ATOM 703 C CA . GLU A 1 85 ? 25.641 16.649 -4.242 1.00 89.38 85 GLU A CA 1
ATOM 704 C C . GLU A 1 85 ? 24.451 17.169 -5.060 1.00 89.38 85 GLU A C 1
ATOM 706 O O . GLU A 1 85 ? 23.443 17.582 -4.495 1.00 89.38 85 GLU A O 1
ATOM 711 N N . TYR A 1 86 ? 24.512 17.093 -6.393 1.00 87.50 86 TYR A N 1
ATOM 712 C CA . TYR A 1 86 ? 23.378 17.420 -7.256 1.00 87.50 86 TYR A CA 1
ATOM 713 C C . TYR A 1 86 ? 22.446 16.220 -7.470 1.00 87.50 86 TYR A C 1
ATOM 715 O O . TYR A 1 86 ? 21.217 16.344 -7.395 1.00 87.50 86 TYR A O 1
ATOM 723 N N . TRP A 1 87 ? 23.013 15.051 -7.788 1.00 88.38 87 TRP A N 1
ATOM 724 C CA . TRP A 1 87 ? 22.226 13.905 -8.237 1.00 88.38 87 TRP A CA 1
ATOM 725 C C . TRP A 1 87 ? 21.445 13.220 -7.122 1.00 88.38 87 TRP A C 1
ATOM 727 O O . TRP A 1 87 ? 20.272 12.908 -7.331 1.00 88.38 87 TRP A O 1
ATOM 737 N N . ILE A 1 88 ? 22.057 13.003 -5.956 1.00 89.06 88 ILE A N 1
ATOM 738 C CA . ILE A 1 88 ? 21.413 12.288 -4.848 1.00 89.06 88 ILE A CA 1
ATOM 739 C C . ILE A 1 88 ? 20.149 13.040 -4.393 1.00 89.06 88 ILE A C 1
ATOM 741 O O . ILE A 1 88 ? 19.070 12.438 -4.432 1.00 89.06 88 ILE A O 1
ATOM 745 N N . PRO A 1 89 ? 20.187 14.360 -4.103 1.00 92.31 89 PRO A N 1
ATOM 746 C CA . PRO A 1 89 ? 18.977 15.092 -3.723 1.00 92.31 89 PRO A CA 1
ATOM 747 C C . PRO A 1 89 ? 17.931 15.162 -4.843 1.00 92.31 89 PRO A C 1
ATOM 749 O O . PRO A 1 89 ? 16.727 15.218 -4.588 1.00 92.31 89 PRO A O 1
ATOM 752 N N . LYS A 1 90 ? 18.350 15.177 -6.115 1.00 92.25 90 LYS A N 1
ATOM 753 C CA . LYS A 1 90 ? 17.421 15.154 -7.256 1.00 92.25 90 LYS A CA 1
ATOM 754 C C . LYS A 1 90 ? 16.666 13.829 -7.349 1.00 92.25 90 LYS A C 1
ATOM 756 O O . LYS A 1 90 ? 15.451 13.850 -7.530 1.00 92.25 90 LYS A O 1
ATOM 761 N N . ILE A 1 91 ? 17.369 12.708 -7.215 1.00 92.00 91 ILE A N 1
ATOM 762 C CA . ILE A 1 91 ? 16.775 11.368 -7.241 1.00 92.00 91 ILE A CA 1
ATOM 763 C C . ILE A 1 91 ? 15.830 11.192 -6.047 1.00 92.00 91 ILE A C 1
ATOM 765 O O . ILE A 1 91 ? 14.685 10.791 -6.235 1.00 92.00 91 ILE A O 1
ATOM 769 N N . GLN A 1 92 ? 16.245 11.595 -4.843 1.00 88.75 92 GLN A N 1
ATOM 770 C CA . GLN A 1 92 ? 15.390 11.547 -3.650 1.00 88.75 92 GLN A CA 1
ATOM 771 C C . GLN A 1 92 ? 14.093 12.353 -3.824 1.00 88.75 92 GLN A C 1
ATOM 773 O O . GLN A 1 92 ? 13.015 11.871 -3.480 1.00 88.75 92 GLN A O 1
ATOM 778 N N . ARG A 1 93 ? 14.163 13.549 -4.427 1.00 92.56 93 ARG A N 1
ATOM 779 C CA . ARG A 1 93 ? 12.963 14.342 -4.753 1.00 92.56 93 ARG A CA 1
ATOM 780 C C . ARG A 1 93 ? 12.034 13.655 -5.753 1.00 92.56 93 ARG A C 1
ATOM 782 O O . ARG A 1 93 ? 10.827 13.873 -5.679 1.00 92.56 93 ARG A O 1
ATOM 789 N N . ASN A 1 94 ? 12.563 12.873 -6.694 1.00 90.62 94 ASN A N 1
ATOM 790 C CA . ASN A 1 94 ? 11.729 12.087 -7.603 1.00 90.62 94 ASN A CA 1
ATOM 791 C C . ASN A 1 94 ? 11.004 10.976 -6.846 1.00 90.62 94 ASN A C 1
ATOM 793 O O . ASN A 1 94 ? 9.784 10.935 -6.911 1.00 90.62 94 ASN A O 1
ATOM 797 N N . VAL A 1 95 ? 11.728 10.186 -6.047 1.00 85.38 95 VAL A N 1
ATOM 798 C CA . VAL A 1 95 ? 11.147 9.108 -5.227 1.00 85.38 95 VAL A CA 1
ATOM 799 C C . VAL A 1 95 ? 10.029 9.631 -4.323 1.00 85.38 95 VAL A C 1
ATOM 801 O O . VAL A 1 95 ? 8.957 9.035 -4.242 1.00 85.38 95 VAL A O 1
ATOM 804 N N . GLU A 1 96 ? 10.249 10.769 -3.662 1.00 82.50 96 GLU A N 1
ATOM 805 C CA . GLU A 1 96 ? 9.236 11.388 -2.804 1.00 82.50 96 GLU A CA 1
ATOM 806 C C . GLU A 1 96 ? 8.002 11.846 -3.600 1.00 82.50 96 GLU A C 1
ATOM 808 O O . GLU A 1 96 ? 6.863 11.665 -3.166 1.00 82.50 96 GLU A O 1
ATOM 813 N N . ARG A 1 97 ? 8.210 12.397 -4.803 1.00 88.19 97 ARG A N 1
ATOM 814 C CA . ARG A 1 97 ? 7.114 12.766 -5.707 1.00 88.19 97 ARG A CA 1
ATOM 815 C C . ARG A 1 97 ? 6.329 11.538 -6.168 1.00 88.19 97 ARG A C 1
ATOM 817 O O . ARG A 1 97 ? 5.103 11.607 -6.203 1.00 88.19 97 ARG A O 1
ATOM 824 N N . ASP A 1 98 ? 7.010 10.445 -6.502 1.00 87.06 98 ASP A N 1
ATOM 825 C CA . ASP A 1 98 ? 6.375 9.206 -6.957 1.00 87.06 98 ASP A CA 1
ATOM 826 C C . ASP A 1 98 ? 5.500 8.612 -5.849 1.00 87.06 98 ASP A C 1
ATOM 828 O O . ASP A 1 98 ? 4.333 8.307 -6.087 1.00 87.06 98 ASP A O 1
ATOM 832 N N . ARG A 1 99 ? 6.012 8.549 -4.611 1.00 80.94 99 ARG A N 1
ATOM 833 C CA . ARG A 1 99 ? 5.243 8.103 -3.435 1.00 80.94 99 ARG A CA 1
ATOM 834 C C . ARG A 1 99 ? 3.967 8.915 -3.242 1.00 80.94 99 ARG A C 1
ATOM 836 O O . ARG A 1 99 ? 2.890 8.341 -3.087 1.00 80.94 99 ARG A O 1
ATOM 843 N N . ARG A 1 100 ? 4.075 10.245 -3.300 1.00 81.88 100 ARG A N 1
ATOM 844 C CA . ARG A 1 100 ? 2.920 11.142 -3.167 1.00 81.88 100 ARG A CA 1
ATOM 845 C C . ARG A 1 100 ? 1.901 10.926 -4.284 1.00 81.88 100 ARG A C 1
ATOM 847 O O . ARG A 1 100 ? 0.707 10.840 -4.015 1.00 81.88 100 ARG A O 1
ATOM 854 N N . ALA A 1 101 ? 2.364 10.794 -5.525 1.00 87.25 101 ALA A N 1
ATOM 855 C CA . ALA A 1 101 ? 1.489 10.548 -6.663 1.00 87.25 101 ALA A CA 1
ATOM 856 C C . ALA A 1 101 ? 0.729 9.223 -6.528 1.00 87.25 101 ALA A C 1
ATOM 858 O O . ALA A 1 101 ? -0.487 9.202 -6.707 1.00 87.25 101 ALA A O 1
ATOM 859 N N . VAL A 1 102 ? 1.427 8.137 -6.176 1.00 82.69 102 VAL A N 1
ATOM 860 C CA . VAL A 1 102 ? 0.816 6.822 -5.927 1.00 82.69 102 VAL A CA 1
ATOM 861 C C . VAL A 1 102 ? -0.255 6.936 -4.844 1.00 82.69 102 VAL A C 1
ATOM 863 O O . VAL A 1 102 ? -1.378 6.482 -5.045 1.00 82.69 102 VAL A O 1
ATOM 866 N N . GLN A 1 103 ? 0.057 7.599 -3.731 1.00 77.12 103 GLN A N 1
ATOM 867 C CA . GLN A 1 103 ? -0.872 7.796 -2.623 1.00 77.12 103 GLN A CA 1
ATOM 868 C C . GLN A 1 103 ? -2.150 8.539 -3.037 1.00 77.12 103 GLN A C 1
ATOM 870 O O . GLN A 1 103 ? -3.252 8.087 -2.721 1.00 77.12 103 GLN A O 1
ATOM 875 N N . GLU A 1 104 ? -2.019 9.666 -3.737 1.00 82.31 104 GLU A N 1
ATOM 876 C CA . GLU A 1 104 ? -3.163 10.460 -4.201 1.00 82.31 104 GLU A CA 1
ATOM 877 C C . GLU A 1 104 ? -3.998 9.695 -5.242 1.00 82.31 104 GLU A C 1
ATOM 879 O O . GLU A 1 104 ? -5.225 9.724 -5.218 1.00 82.31 104 GLU A O 1
ATOM 884 N N . LEU A 1 105 ? -3.356 8.945 -6.137 1.00 85.81 105 LEU A N 1
ATOM 885 C CA . LEU A 1 105 ? -4.060 8.119 -7.118 1.00 85.81 105 LEU A CA 1
ATOM 886 C C . LEU A 1 105 ? -4.845 6.984 -6.452 1.00 85.81 105 LEU A C 1
ATOM 888 O O . LEU A 1 105 ? -6.021 6.790 -6.773 1.00 85.81 105 LEU A O 1
ATOM 892 N N . CYS A 1 106 ? -4.230 6.274 -5.505 1.00 77.88 106 CYS A N 1
ATOM 893 C CA . CYS A 1 106 ? -4.887 5.216 -4.741 1.00 77.88 106 CYS A CA 1
ATOM 894 C C . CYS A 1 106 ? -6.074 5.761 -3.933 1.00 77.88 106 CYS A C 1
ATOM 896 O O . CYS A 1 106 ? -7.142 5.148 -3.933 1.00 77.88 106 CYS A O 1
ATOM 898 N N . SER A 1 107 ? -5.941 6.931 -3.295 1.00 72.19 107 SER A N 1
ATOM 899 C CA . SER A 1 107 ? -7.049 7.554 -2.551 1.00 72.19 107 SER A CA 1
ATOM 900 C C . SER A 1 107 ? -8.206 7.985 -3.462 1.00 72.19 107 SER A C 1
ATOM 902 O O . SER A 1 107 ? -9.367 7.895 -3.072 1.00 72.19 107 SER A O 1
ATOM 904 N N . MET A 1 108 ? -7.912 8.350 -4.713 1.00 83.94 108 MET A N 1
ATOM 905 C CA . MET A 1 108 ? -8.898 8.587 -5.776 1.00 83.94 108 MET A CA 1
ATOM 906 C C . MET A 1 108 ? -9.471 7.291 -6.392 1.00 83.94 108 MET A C 1
ATOM 908 O O . MET A 1 108 ? -10.187 7.342 -7.406 1.00 83.94 108 MET A O 1
ATOM 912 N N . GLY A 1 109 ? -9.130 6.128 -5.829 1.00 77.56 109 GLY A N 1
ATOM 913 C CA . GLY A 1 109 ? -9.591 4.805 -6.242 1.00 77.56 109 GLY A CA 1
ATOM 914 C C . GLY A 1 109 ? -8.948 4.279 -7.525 1.00 77.56 109 GLY A C 1
ATOM 915 O O . GLY A 1 109 ? -9.527 3.395 -8.155 1.00 77.56 109 GLY A O 1
ATOM 916 N N . TRP A 1 110 ? -7.818 4.841 -7.968 1.00 87.25 110 TRP A N 1
ATOM 917 C CA . TRP A 1 110 ? -7.069 4.323 -9.116 1.00 87.25 110 TRP A CA 1
ATOM 918 C C . TRP A 1 110 ? -6.206 3.125 -8.730 1.00 87.25 110 TRP A C 1
ATOM 920 O O . TRP A 1 110 ? -5.512 3.146 -7.721 1.00 87.25 110 TRP A O 1
ATOM 930 N N . ASN A 1 111 ? -6.189 2.114 -9.595 1.00 85.00 111 ASN A N 1
ATOM 931 C CA . ASN A 1 111 ? -5.207 1.043 -9.556 1.00 85.00 111 ASN A CA 1
ATOM 932 C C . ASN A 1 111 ? -3.885 1.516 -10.156 1.00 85.00 111 ASN A C 1
ATOM 934 O O . ASN A 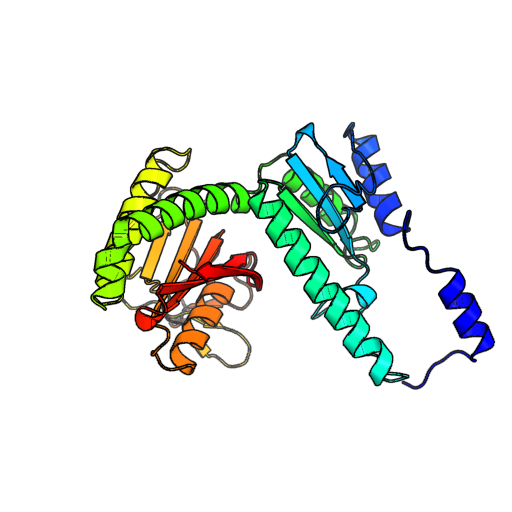1 111 ? -3.825 1.774 -11.358 1.00 85.00 111 ASN A O 1
ATOM 938 N N . VAL A 1 112 ? -2.847 1.630 -9.332 1.00 87.06 112 VAL A N 1
ATOM 939 C CA . VAL A 1 112 ? -1.532 2.116 -9.757 1.00 87.06 112 VAL A CA 1
ATOM 940 C C . VAL A 1 112 ? -0.591 0.941 -9.990 1.00 87.06 112 VAL A C 1
ATOM 942 O O . VAL A 1 112 ? -0.316 0.168 -9.078 1.00 87.06 112 VAL A O 1
ATOM 945 N N . ILE A 1 113 ? -0.077 0.825 -11.212 1.00 89.06 113 ILE A N 1
ATOM 946 C CA . ILE A 1 113 ? 0.916 -0.182 -11.591 1.00 89.06 113 ILE A CA 1
ATOM 947 C C . ILE A 1 113 ? 2.219 0.537 -11.931 1.00 89.06 113 ILE A C 1
ATOM 949 O O . ILE A 1 113 ? 2.228 1.473 -12.729 1.00 89.06 113 ILE A O 1
ATOM 953 N N . VAL A 1 114 ? 3.328 0.095 -11.348 1.00 92.44 114 VAL A N 1
ATOM 954 C CA . VAL A 1 114 ? 4.666 0.589 -11.686 1.00 92.44 114 VAL A CA 1
ATOM 955 C C . VAL A 1 114 ? 5.412 -0.525 -12.400 1.00 92.44 114 VAL A C 1
ATOM 957 O O . VAL A 1 114 ? 5.520 -1.624 -11.868 1.00 92.44 114 VAL A O 1
ATOM 960 N N . ILE A 1 115 ? 5.918 -0.234 -13.595 1.00 92.38 115 ILE A N 1
ATOM 961 C CA . ILE A 1 115 ? 6.786 -1.128 -14.360 1.00 92.38 115 ILE A CA 1
ATOM 962 C C . ILE A 1 115 ? 8.160 -0.484 -14.447 1.00 92.38 115 ILE A C 1
ATOM 964 O O . ILE A 1 115 ? 8.310 0.626 -14.963 1.00 92.38 115 ILE A O 1
ATOM 968 N N . TRP A 1 116 ? 9.180 -1.188 -13.989 1.00 93.06 116 TRP A N 1
ATOM 969 C CA . TRP A 1 116 ? 10.557 -0.734 -14.054 1.00 93.06 116 TRP A CA 1
ATOM 970 C C . TRP A 1 116 ? 11.191 -1.056 -15.405 1.00 93.06 116 TRP A C 1
ATOM 972 O O . TRP A 1 116 ? 10.959 -2.104 -16.010 1.00 93.06 116 TRP A O 1
ATOM 982 N N . GLU A 1 117 ? 12.090 -0.192 -15.878 1.00 93.38 117 GLU A N 1
ATOM 983 C CA . GLU A 1 117 ? 12.780 -0.397 -17.160 1.00 93.38 117 GLU A CA 1
ATOM 984 C C . GLU A 1 117 ? 13.552 -1.726 -17.229 1.00 93.38 117 GLU A C 1
ATOM 986 O O . GLU A 1 117 ? 13.783 -2.257 -18.320 1.00 93.38 117 GLU A O 1
ATOM 991 N N . CYS A 1 118 ? 13.980 -2.258 -16.078 1.00 90.00 118 CYS A N 1
ATOM 992 C CA . CYS A 1 118 ? 14.682 -3.532 -15.993 1.00 90.00 118 CYS A CA 1
ATOM 993 C C . CYS A 1 118 ? 13.763 -4.736 -16.216 1.00 90.00 118 CYS A C 1
ATOM 995 O O . CYS A 1 118 ? 14.230 -5.760 -16.701 1.00 90.00 118 CYS A O 1
ATOM 997 N N . GLU A 1 119 ? 12.473 -4.608 -15.913 1.00 89.44 119 GLU A N 1
ATOM 998 C CA . GLU A 1 119 ? 11.461 -5.651 -16.125 1.00 89.44 119 GLU A CA 1
ATOM 999 C C . GLU A 1 119 ? 11.083 -5.748 -17.613 1.00 89.44 119 GLU A C 1
ATOM 1001 O O . GLU A 1 119 ? 10.698 -6.795 -18.117 1.00 89.44 119 GLU A O 1
ATOM 1006 N N . LEU A 1 120 ? 11.321 -4.679 -18.382 1.00 93.44 120 LEU A N 1
ATOM 1007 C CA . LEU A 1 120 ? 11.095 -4.638 -19.832 1.00 93.44 120 LEU A CA 1
ATOM 1008 C C . LEU A 1 120 ? 12.300 -5.123 -20.666 1.00 93.44 120 LEU A C 1
ATOM 1010 O O . LEU A 1 120 ? 12.300 -5.003 -21.906 1.00 93.44 120 LEU A O 1
ATOM 1014 N N . LYS A 1 121 ? 13.343 -5.663 -20.022 1.00 91.94 121 LYS A N 1
ATOM 1015 C CA . LYS A 1 121 ? 14.487 -6.305 -20.694 1.00 91.94 121 LYS A CA 1
ATOM 1016 C C . LYS A 1 121 ? 14.089 -7.672 -21.255 1.00 91.94 121 LYS A C 1
ATOM 1018 O O . LYS A 1 121 ? 13.088 -8.249 -20.856 1.00 91.94 121 LYS A O 1
ATOM 1023 N N . LYS A 1 122 ? 14.829 -8.143 -22.264 1.00 90.56 122 LYS A N 1
ATOM 1024 C CA . LYS A 1 122 ? 14.432 -9.276 -23.124 1.00 90.56 122 LYS A CA 1
ATOM 1025 C C . LYS A 1 122 ? 14.096 -10.546 -22.329 1.00 90.56 122 LYS A C 1
ATOM 1027 O O . LYS A 1 122 ? 13.176 -11.247 -22.714 1.00 90.56 122 LYS A O 1
ATOM 1032 N N . ASP A 1 123 ? 14.821 -10.787 -21.247 1.00 88.31 123 ASP A N 1
ATOM 1033 C CA . ASP A 1 123 ? 14.710 -11.931 -20.342 1.00 88.31 123 ASP A CA 1
ATOM 1034 C C . ASP A 1 123 ? 13.450 -11.926 -19.463 1.00 88.31 123 ASP A C 1
ATOM 1036 O O . ASP A 1 123 ? 12.971 -12.993 -19.112 1.00 88.31 123 ASP A O 1
ATOM 1040 N N . LYS A 1 124 ? 12.894 -10.753 -19.133 1.00 84.69 124 LYS A N 1
ATOM 1041 C CA . LYS A 1 124 ? 11.744 -10.614 -18.208 1.00 84.69 124 LYS A CA 1
ATOM 1042 C C . LYS A 1 124 ? 10.485 -10.043 -18.854 1.00 84.69 124 LYS A C 1
ATOM 1044 O O . LYS A 1 124 ? 9.404 -10.059 -18.267 1.00 84.69 124 LYS A O 1
ATOM 1049 N N . ARG A 1 125 ? 10.626 -9.490 -20.060 1.00 90.00 125 ARG A N 1
ATOM 1050 C CA . ARG A 1 125 ? 9.600 -8.664 -20.703 1.00 90.00 125 ARG A CA 1
ATOM 1051 C C . ARG A 1 125 ? 8.287 -9.402 -20.897 1.00 90.00 125 ARG A C 1
ATOM 1053 O O . ARG A 1 125 ? 7.243 -8.798 -20.692 1.00 90.00 125 ARG A O 1
ATOM 1060 N N . GLU A 1 126 ? 8.334 -10.634 -21.386 1.00 83.75 126 GLU A N 1
ATOM 1061 C CA . GLU A 1 126 ? 7.120 -11.371 -21.737 1.00 83.75 126 GLU A CA 1
ATOM 1062 C C . GLU A 1 126 ? 6.261 -11.632 -20.502 1.00 83.75 126 GLU A C 1
ATOM 1064 O O . GLU A 1 126 ? 5.122 -11.174 -20.455 1.00 83.75 126 GLU A O 1
ATOM 1069 N N . GLU A 1 127 ? 6.855 -12.228 -19.469 1.00 74.38 127 GLU A N 1
ATOM 1070 C CA . GLU A 1 127 ? 6.229 -12.441 -18.164 1.00 74.38 127 GLU A CA 1
ATOM 1071 C C . GLU A 1 127 ? 5.676 -11.133 -17.575 1.00 74.38 127 GLU A C 1
ATOM 1073 O O . GLU A 1 127 ? 4.497 -11.043 -17.238 1.00 74.38 127 GLU A O 1
ATOM 1078 N N . THR A 1 128 ? 6.488 -10.070 -17.555 1.00 82.44 128 THR A N 1
ATOM 1079 C CA . THR A 1 128 ? 6.073 -8.744 -17.061 1.00 82.44 128 THR A CA 1
ATOM 1080 C C . THR A 1 128 ? 4.823 -8.228 -17.779 1.00 82.44 128 THR A C 1
ATOM 1082 O O . THR A 1 128 ? 3.913 -7.681 -17.156 1.00 82.44 128 THR A O 1
ATOM 1085 N N . LEU A 1 129 ? 4.763 -8.376 -19.105 1.00 89.56 129 LEU A N 1
ATOM 1086 C CA . LEU A 1 129 ? 3.647 -7.891 -19.915 1.00 89.56 129 LEU A CA 1
ATOM 1087 C C . LEU A 1 129 ? 2.389 -8.761 -19.767 1.00 89.56 129 LEU A C 1
ATOM 1089 O O . LEU A 1 129 ? 1.280 -8.228 -19.831 1.00 89.56 129 LEU A O 1
ATOM 1093 N N . VAL A 1 130 ? 2.534 -10.069 -19.555 1.00 77.69 130 VAL A N 1
ATOM 1094 C CA . VAL A 1 130 ? 1.411 -10.961 -19.223 1.00 77.69 130 VAL A CA 1
ATOM 1095 C C . VAL A 1 130 ? 0.824 -10.576 -17.862 1.00 77.69 130 VAL A C 1
ATOM 1097 O O . VAL A 1 130 ? -0.356 -10.222 -17.795 1.00 77.69 130 VAL A O 1
ATOM 1100 N N . ASN A 1 131 ? 1.662 -10.493 -16.826 1.00 75.62 131 ASN A N 1
ATOM 1101 C CA . ASN A 1 131 ? 1.257 -10.120 -15.464 1.00 75.62 131 ASN A CA 1
ATOM 1102 C C . ASN A 1 131 ? 0.628 -8.719 -15.408 1.00 75.62 131 ASN A C 1
ATOM 1104 O O . ASN A 1 131 ? -0.314 -8.469 -14.650 1.00 75.62 131 ASN A O 1
ATOM 1108 N N . LEU A 1 132 ? 1.099 -7.796 -16.254 1.00 88.00 132 LEU A N 1
ATOM 1109 C CA . LEU A 1 132 ? 0.490 -6.480 -16.418 1.00 88.00 132 LEU A CA 1
ATOM 1110 C C . LEU A 1 132 ? -0.983 -6.577 -16.839 1.00 88.00 132 LEU A C 1
ATOM 1112 O O . LEU A 1 132 ? -1.825 -5.871 -16.290 1.00 88.00 132 LEU A O 1
ATOM 1116 N N . VAL A 1 133 ? -1.315 -7.412 -17.825 1.00 87.56 133 VAL A N 1
ATOM 1117 C CA . VAL A 1 133 ? -2.692 -7.514 -18.341 1.00 87.56 133 VAL A CA 1
ATOM 1118 C C . VAL A 1 133 ? -3.634 -8.064 -17.284 1.00 87.56 133 VAL A C 1
ATOM 1120 O O . VAL A 1 133 ? -4.749 -7.557 -17.145 1.00 87.56 133 VAL A O 1
ATOM 1123 N N . GLU A 1 134 ? -3.184 -9.059 -16.527 1.00 78.00 134 GLU A N 1
ATOM 1124 C CA . GLU A 1 134 ? -3.930 -9.587 -15.386 1.00 78.00 134 GLU A CA 1
ATOM 1125 C C . GLU A 1 134 ? -4.148 -8.504 -14.328 1.00 78.00 134 GLU A C 1
ATOM 1127 O O . GLU A 1 134 ? -5.279 -8.279 -13.894 1.00 78.00 134 GLU A O 1
ATOM 1132 N N . SER A 1 135 ? -3.095 -7.748 -14.011 1.00 80.75 135 SER A N 1
ATOM 1133 C CA . SER A 1 135 ? -3.136 -6.644 -13.046 1.00 80.75 135 SER A CA 1
ATOM 1134 C C . SER A 1 135 ? -4.038 -5.482 -13.480 1.00 80.75 135 SER A C 1
ATOM 1136 O O . SER A 1 135 ? -4.579 -4.782 -12.628 1.00 80.75 135 SER A O 1
ATOM 1138 N N . ILE A 1 136 ? -4.212 -5.249 -14.788 1.00 85.81 136 ILE A N 1
ATOM 1139 C CA . ILE A 1 136 ? -5.140 -4.234 -15.317 1.00 85.81 136 ILE A CA 1
ATOM 1140 C C . ILE A 1 136 ? -6.589 -4.726 -15.241 1.00 85.81 136 ILE A C 1
ATOM 1142 O O . ILE A 1 136 ? -7.485 -3.949 -14.910 1.00 85.81 136 ILE A O 1
ATOM 1146 N N . LYS A 1 137 ? -6.839 -5.986 -15.623 1.00 77.50 137 LYS A N 1
ATOM 1147 C CA . LYS A 1 137 ? -8.196 -6.548 -15.717 1.00 77.50 137 LYS A CA 1
ATOM 1148 C C . LYS A 1 137 ? -8.807 -6.806 -14.348 1.00 77.50 137 LYS A C 1
ATOM 1150 O O . LYS A 1 137 ? -10.001 -6.582 -14.165 1.00 77.50 137 LYS A O 1
ATOM 1155 N N . ASN A 1 138 ? -7.994 -7.248 -13.402 1.00 67.75 138 ASN A N 1
ATOM 1156 C CA . ASN A 1 138 ? -8.426 -7.440 -12.034 1.00 67.75 138 ASN A CA 1
ATOM 1157 C C . ASN A 1 138 ? -8.298 -6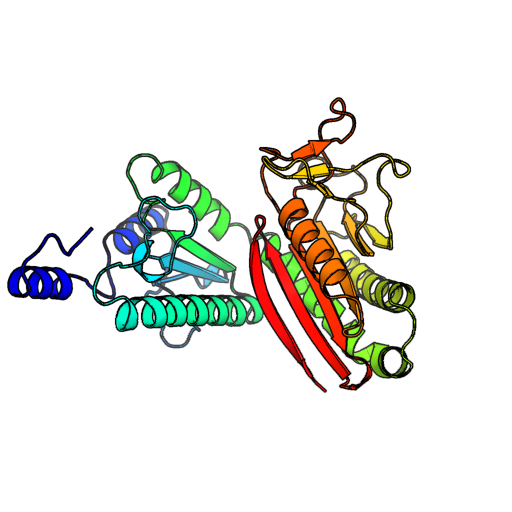.103 -11.304 1.00 67.75 138 ASN A C 1
ATOM 1159 O O . ASN A 1 138 ? -7.231 -5.489 -11.315 1.00 67.75 138 ASN A O 1
ATOM 1163 N N . LYS A 1 139 ? -9.361 -5.638 -10.626 1.00 62.38 139 LYS A N 1
ATOM 1164 C CA . LYS A 1 139 ? -9.152 -4.658 -9.550 1.00 62.38 139 LYS A CA 1
ATOM 1165 C C . LYS A 1 139 ? -8.124 -5.297 -8.632 1.00 62.38 139 LYS A C 1
ATOM 1167 O O . LYS A 1 139 ? -8.400 -6.372 -8.101 1.00 62.38 139 LYS A O 1
ATOM 1172 N N . SER A 1 140 ? -6.946 -4.680 -8.514 1.00 74.50 140 SER A N 1
ATOM 1173 C CA . SER A 1 140 ? -5.924 -5.208 -7.618 1.00 74.50 140 SER A CA 1
ATOM 1174 C C . SER A 1 140 ? -6.587 -5.438 -6.268 1.00 74.50 140 SER A C 1
ATOM 1176 O O . SER A 1 140 ? -7.207 -4.517 -5.728 1.00 74.50 140 SER A O 1
ATOM 1178 N N . LEU A 1 141 ? -6.509 -6.677 -5.775 1.00 82.44 141 LEU A N 1
ATOM 1179 C CA . LEU A 1 141 ? -7.058 -7.073 -4.481 1.00 82.44 141 LEU A CA 1
ATOM 1180 C C . LEU A 1 141 ? -6.612 -6.082 -3.397 1.00 82.44 141 LEU A C 1
ATOM 1182 O O . LEU A 1 141 ? -7.398 -5.698 -2.540 1.00 82.44 141 LEU A O 1
ATOM 1186 N N . PHE A 1 142 ? -5.385 -5.572 -3.534 1.00 84.38 142 PHE A N 1
ATOM 1187 C CA . PHE A 1 142 ? -4.851 -4.483 -2.733 1.00 84.38 142 PHE A CA 1
ATOM 1188 C C . PHE A 1 142 ? -5.754 -3.240 -2.711 1.00 84.38 142 PHE A C 1
ATOM 1190 O O . PHE A 1 142 ? -6.083 -2.769 -1.632 1.00 84.38 142 PHE A O 1
ATOM 1197 N N . ASN A 1 143 ? -6.190 -2.709 -3.859 1.00 82.44 143 ASN A N 1
ATOM 1198 C CA . ASN A 1 143 ? -6.999 -1.482 -3.888 1.00 82.44 143 ASN A CA 1
ATOM 1199 C C . ASN A 1 143 ? -8.374 -1.686 -3.267 1.00 82.44 143 ASN A C 1
ATOM 1201 O O . ASN A 1 143 ? -8.908 -0.780 -2.637 1.00 82.44 143 ASN A O 1
ATOM 1205 N N . GLU A 1 144 ? -8.971 -2.855 -3.476 1.00 88.88 144 GLU A N 1
ATOM 1206 C CA . GLU A 1 144 ? -10.269 -3.163 -2.891 1.00 88.88 144 GLU A CA 1
ATOM 1207 C C . GLU A 1 144 ? -10.171 -3.248 -1.368 1.00 88.88 144 GLU A C 1
ATOM 1209 O O . GLU A 1 144 ? -10.910 -2.55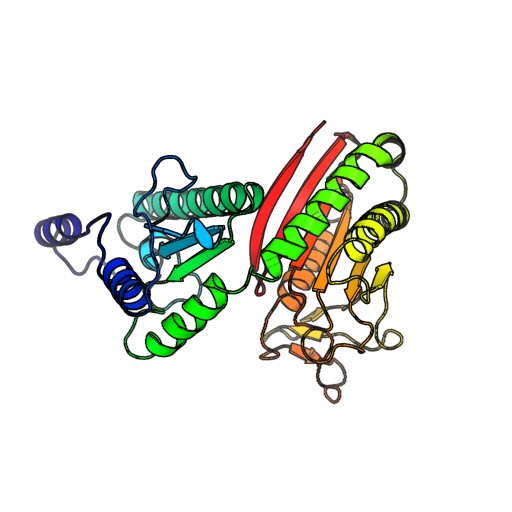4 -0.674 1.00 88.88 144 GLU A O 1
ATOM 1214 N N . LEU A 1 145 ? -9.194 -4.000 -0.854 1.00 93.25 145 LEU A N 1
ATOM 1215 C CA . LEU A 1 145 ? -8.927 -4.083 0.581 1.00 93.25 145 LEU A CA 1
ATOM 1216 C C . LEU A 1 145 ? -8.518 -2.732 1.166 1.00 93.25 145 LEU A C 1
ATOM 1218 O O . LEU A 1 145 ? -8.958 -2.383 2.255 1.00 93.25 145 LEU A O 1
ATOM 1222 N N . PHE A 1 146 ? -7.735 -1.939 0.435 1.00 91.75 146 PHE A N 1
ATOM 1223 C CA . PHE A 1 146 ? -7.367 -0.582 0.825 1.00 91.75 146 PHE A CA 1
ATOM 1224 C C . PHE A 1 146 ? -8.606 0.302 0.974 1.00 91.75 146 PHE A C 1
ATOM 1226 O O . PHE A 1 146 ? -8.731 1.007 1.972 1.00 91.75 146 PHE A O 1
ATOM 1233 N N . LEU A 1 147 ? -9.539 0.275 0.020 1.00 89.56 147 LEU A N 1
ATOM 1234 C CA . LEU A 1 147 ? -10.772 1.060 0.106 1.00 89.56 147 LEU A CA 1
ATOM 1235 C C . LEU A 1 147 ? -11.648 0.608 1.281 1.00 89.56 147 LEU A C 1
ATOM 1237 O O . LEU A 1 147 ? -12.086 1.461 2.052 1.00 89.56 147 LEU A O 1
ATOM 1241 N N . ILE A 1 148 ? -11.834 -0.705 1.457 1.00 95.44 148 ILE A N 1
ATOM 1242 C CA . ILE A 1 148 ? -12.593 -1.284 2.578 1.00 95.44 148 ILE A CA 1
ATOM 1243 C C . ILE A 1 148 ? -11.975 -0.860 3.914 1.00 95.44 148 ILE A C 1
ATOM 1245 O O . ILE A 1 148 ? -12.657 -0.294 4.770 1.00 95.44 148 ILE A O 1
ATOM 1249 N N . PHE A 1 149 ? -10.665 -1.062 4.069 1.00 97.06 149 PHE A N 1
ATOM 1250 C CA . PHE A 1 149 ? -9.944 -0.699 5.282 1.00 97.06 149 PHE A CA 1
ATOM 1251 C C . PHE A 1 149 ? -10.038 0.801 5.565 1.00 97.06 149 PHE A C 1
ATOM 1253 O O . PHE A 1 149 ? -10.278 1.199 6.698 1.00 97.06 149 PHE A O 1
ATOM 1260 N N . ASN A 1 150 ? -9.882 1.658 4.554 1.00 94.38 150 ASN A N 1
ATOM 1261 C CA . ASN A 1 150 ? -9.972 3.102 4.756 1.00 94.38 150 ASN A CA 1
ATOM 1262 C C . ASN A 1 150 ? -11.343 3.564 5.206 1.00 94.38 150 ASN A C 1
ATOM 1264 O O . ASN A 1 150 ? -11.423 4.452 6.049 1.00 94.38 150 ASN A O 1
ATOM 1268 N N . GLN A 1 151 ? -12.399 3.002 4.626 1.00 93.50 151 GLN A N 1
ATOM 1269 C CA . GLN A 1 151 ? -13.760 3.324 5.028 1.00 93.50 151 GLN A CA 1
ATOM 1270 C C . GLN A 1 151 ? -13.979 2.935 6.492 1.00 93.50 151 GLN A C 1
ATOM 1272 O O . GLN A 1 151 ? -14.428 3.771 7.274 1.00 93.50 151 GLN A O 1
ATOM 1277 N N . ALA A 1 152 ? -13.565 1.726 6.882 1.00 97.25 152 ALA A N 1
ATOM 1278 C CA . ALA A 1 152 ? -13.598 1.279 8.273 1.00 97.25 152 ALA A CA 1
ATOM 1279 C C . ALA A 1 152 ? -12.753 2.170 9.199 1.00 97.25 152 ALA A C 1
ATOM 1281 O O . ALA A 1 152 ? -13.221 2.600 10.249 1.00 97.25 152 ALA A O 1
ATOM 1282 N N . PHE A 1 153 ? -11.529 2.517 8.796 1.00 96.62 153 PHE A N 1
ATOM 1283 C CA . PHE A 1 153 ? -10.633 3.347 9.597 1.00 96.62 153 PHE A CA 1
ATOM 1284 C C . PHE A 1 153 ? -11.166 4.773 9.782 1.00 96.62 153 PHE A C 1
ATOM 1286 O O . PHE A 1 153 ? -11.007 5.344 10.853 1.00 96.62 153 PHE A O 1
ATOM 1293 N N . ILE A 1 154 ? -11.811 5.360 8.768 1.00 93.50 154 ILE A N 1
ATOM 1294 C CA . ILE A 1 154 ? -12.437 6.687 8.882 1.00 93.50 154 ILE A CA 1
ATOM 1295 C C . ILE A 1 154 ? -13.627 6.647 9.848 1.00 93.50 154 ILE A C 1
ATOM 1297 O O . ILE A 1 154 ? -13.760 7.563 10.663 1.00 93.50 154 ILE A O 1
ATOM 1301 N N . LYS A 1 155 ? -14.461 5.597 9.790 1.00 95.81 155 LYS A N 1
ATOM 1302 C CA . LYS A 1 155 ? -15.537 5.382 10.770 1.00 95.81 155 LYS A CA 1
ATOM 1303 C C . LYS A 1 155 ? -14.961 5.252 12.182 1.00 95.81 155 LYS A C 1
ATOM 1305 O O . LYS A 1 155 ? -15.334 6.039 13.043 1.00 95.81 155 LYS A O 1
ATOM 1310 N N . PHE A 1 156 ? -13.969 4.381 12.383 1.00 96.19 156 PHE A N 1
ATOM 1311 C CA . PHE A 1 156 ? -13.242 4.243 13.652 1.00 96.19 156 PHE A CA 1
ATOM 1312 C C . PHE A 1 156 ? -12.695 5.590 14.148 1.00 96.19 156 PHE A C 1
ATOM 1314 O O . PHE A 1 156 ? -12.969 6.001 15.270 1.00 96.19 156 PHE A O 1
ATOM 1321 N N . TRP A 1 157 ? -11.975 6.323 13.297 1.00 93.75 157 TRP A N 1
ATOM 1322 C CA . TRP A 1 157 ? -11.359 7.602 13.657 1.00 93.75 157 TRP A CA 1
ATOM 1323 C C . TRP A 1 157 ? -12.388 8.671 14.044 1.00 93.75 157 TRP A C 1
ATOM 1325 O O . TRP A 1 157 ? -12.115 9.524 14.886 1.00 93.75 157 TRP A O 1
ATOM 1335 N N . THR A 1 158 ? -13.575 8.626 13.437 1.00 91.94 158 THR A N 1
ATOM 1336 C CA . THR A 1 158 ? -14.668 9.562 13.722 1.00 91.94 158 THR A CA 1
ATOM 1337 C C . THR A 1 158 ? -15.444 9.159 14.977 1.00 91.94 158 THR A C 1
ATOM 1339 O O . THR A 1 158 ? -15.749 10.024 15.792 1.00 91.94 158 THR A O 1
ATOM 1342 N N . ASN A 1 159 ? -15.722 7.866 15.157 1.00 92.81 159 ASN A N 1
ATOM 1343 C CA . ASN A 1 159 ? -16.575 7.339 16.226 1.00 92.81 159 ASN A CA 1
ATOM 1344 C C . ASN A 1 159 ? -15.820 7.114 17.545 1.00 92.81 159 ASN A C 1
ATOM 1346 O O . ASN A 1 159 ? -16.431 7.097 18.608 1.00 92.81 159 ASN A O 1
ATOM 1350 N N . SER A 1 160 ? -14.499 6.929 17.503 1.00 91.06 160 SER A N 1
ATOM 1351 C CA . SER A 1 160 ? -13.672 6.626 18.680 1.00 91.06 160 SER A CA 1
ATOM 1352 C C . SER A 1 160 ? -12.923 7.841 19.237 1.00 91.06 160 SER A C 1
ATOM 1354 O O . SER A 1 160 ? -11.928 7.669 19.941 1.00 91.06 160 SER A O 1
ATOM 1356 N N . GLU A 1 161 ? -13.367 9.069 18.945 1.00 90.50 161 GLU A N 1
ATOM 1357 C CA . GLU A 1 161 ? -12.675 10.288 19.385 1.00 90.50 161 GLU A CA 1
ATOM 1358 C C . GLU A 1 161 ? -12.519 10.363 20.913 1.00 90.50 161 GLU A C 1
ATOM 1360 O O . GLU A 1 161 ? -11.395 10.499 21.404 1.00 90.50 161 GLU A O 1
ATOM 1365 N N . ASP A 1 162 ? -13.611 10.196 21.662 1.00 89.94 162 ASP A N 1
ATOM 1366 C CA . ASP A 1 162 ? -13.590 10.240 23.130 1.00 89.94 162 ASP A CA 1
ATOM 1367 C C . ASP A 1 162 ? -12.682 9.153 23.716 1.00 89.94 162 ASP A C 1
ATOM 1369 O O . ASP A 1 162 ? -11.892 9.402 24.629 1.00 89.94 162 ASP A O 1
ATOM 1373 N N . LEU A 1 163 ? -12.726 7.957 23.125 1.00 88.94 163 LEU A N 1
ATOM 1374 C CA . LEU A 1 163 ? -11.888 6.833 23.526 1.00 88.94 163 LEU A CA 1
ATOM 1375 C C . LEU A 1 163 ? -10.402 7.158 23.332 1.00 88.94 163 LEU A C 1
ATOM 1377 O O . LEU A 1 163 ? -9.617 7.032 24.270 1.00 88.94 163 LEU A O 1
ATOM 1381 N N . ILE A 1 164 ? -10.010 7.644 22.154 1.00 88.94 164 ILE A N 1
ATOM 1382 C CA . ILE A 1 164 ? -8.619 8.013 21.859 1.00 88.94 164 ILE A CA 1
ATOM 1383 C C . ILE A 1 164 ? -8.135 9.114 22.812 1.00 88.94 164 ILE A C 1
ATOM 1385 O O . ILE A 1 164 ? -7.018 9.031 23.325 1.00 88.94 164 ILE A O 1
ATOM 1389 N N . ARG A 1 165 ? -8.970 10.124 23.088 1.00 88.31 165 ARG A N 1
ATOM 1390 C CA . ARG A 1 165 ? -8.633 11.219 24.013 1.00 88.31 165 ARG A CA 1
ATOM 1391 C C . ARG A 1 165 ? -8.493 10.750 25.460 1.00 88.31 165 ARG A C 1
ATOM 1393 O O . ARG A 1 165 ? -7.655 11.285 26.179 1.00 88.31 165 ARG A O 1
ATOM 1400 N N . SER A 1 166 ? -9.257 9.736 25.863 1.00 88.44 166 SER A N 1
ATOM 1401 C CA . SER A 1 166 ? -9.167 9.118 27.194 1.00 88.44 166 SER A CA 1
ATOM 1402 C C . SER A 1 166 ? -7.956 8.189 27.386 1.00 88.44 166 SER A C 1
ATOM 1404 O O . SER A 1 166 ? -7.789 7.615 28.457 1.00 88.44 166 SER A O 1
ATOM 1406 N N . ASP A 1 167 ? -7.095 8.053 26.369 1.00 86.94 167 ASP A N 1
ATOM 1407 C CA . ASP A 1 167 ? -5.838 7.294 26.414 1.00 86.94 167 ASP A CA 1
ATOM 1408 C C . ASP A 1 167 ? -6.001 5.814 26.830 1.00 86.94 167 ASP A C 1
ATOM 1410 O O . ASP A 1 167 ? -5.114 5.214 27.444 1.00 86.94 167 ASP A O 1
ATOM 1414 N N . ILE A 1 168 ? -7.113 5.178 26.437 1.00 91.06 168 ILE A N 1
ATOM 1415 C CA . ILE A 1 168 ? -7.359 3.738 26.653 1.00 91.06 168 ILE A CA 1
ATOM 1416 C C . ILE A 1 168 ? -6.263 2.850 26.048 1.00 91.06 168 ILE A C 1
ATOM 1418 O O . ILE A 1 168 ? -5.495 3.274 25.186 1.00 91.06 168 ILE A O 1
ATOM 1422 N N . SER A 1 169 ? -6.178 1.592 26.482 1.00 91.12 169 SER A N 1
ATOM 1423 C CA . SER A 1 169 ? -5.187 0.636 25.969 1.00 91.12 169 SER A CA 1
ATOM 1424 C C . SER A 1 169 ? -5.281 0.414 24.450 1.00 91.12 169 SER A C 1
ATOM 1426 O O . SER A 1 169 ? -6.362 0.468 23.862 1.00 91.12 169 SER A O 1
ATOM 1428 N N . GLU A 1 170 ? -4.140 0.090 23.828 1.00 91.62 170 GLU A N 1
ATOM 1429 C CA . GLU A 1 170 ? -4.047 -0.280 22.402 1.00 91.62 170 GLU A CA 1
ATOM 1430 C C . GLU A 1 170 ? -5.020 -1.410 22.057 1.00 91.62 170 GLU A C 1
ATOM 1432 O O . GLU A 1 170 ? -5.775 -1.292 21.103 1.00 91.62 170 GLU A O 1
ATOM 1437 N N . ARG A 1 171 ? -5.123 -2.435 22.914 1.00 91.94 171 ARG A N 1
ATOM 1438 C CA . ARG A 1 171 ? -6.075 -3.545 22.755 1.00 91.94 171 ARG A CA 1
ATOM 1439 C C . ARG A 1 171 ? -7.527 -3.084 22.593 1.00 91.94 171 ARG A C 1
ATOM 1441 O O . ARG A 1 171 ? -8.251 -3.620 21.758 1.00 91.94 171 ARG A O 1
ATOM 1448 N N . ASN A 1 172 ? -7.963 -2.088 23.368 1.00 92.38 172 ASN A N 1
ATOM 1449 C CA . ASN A 1 172 ? -9.318 -1.552 23.240 1.00 92.38 172 ASN A CA 1
ATOM 1450 C C . ASN A 1 172 ? -9.493 -0.763 21.931 1.00 92.38 172 ASN A C 1
ATOM 1452 O O . ASN A 1 172 ? -10.536 -0.875 21.286 1.00 92.38 172 ASN A O 1
ATOM 1456 N N . LEU A 1 173 ? -8.477 -0.008 21.500 1.00 94.19 173 LEU A N 1
ATOM 1457 C CA . LEU A 1 173 ? -8.493 0.680 20.203 1.00 94.19 173 LEU A CA 1
ATOM 1458 C C . LEU A 1 173 ? -8.548 -0.324 19.041 1.00 94.19 173 LEU A C 1
ATOM 1460 O O . LEU A 1 173 ? -9.363 -0.159 18.133 1.00 94.19 173 LEU A O 1
ATOM 1464 N N . CYS A 1 174 ? -7.770 -1.406 19.114 1.00 94.31 174 CYS A N 1
ATOM 1465 C CA . CYS A 1 174 ? -7.802 -2.510 18.155 1.00 94.31 174 CYS A CA 1
ATOM 1466 C C . CYS A 1 174 ? -9.178 -3.177 18.100 1.00 94.31 174 CYS A C 1
ATOM 1468 O O . CYS A 1 174 ? -9.682 -3.425 17.009 1.00 94.31 174 CYS A O 1
ATOM 1470 N N . GLY A 1 175 ? -9.830 -3.400 19.247 1.00 94.88 175 GLY A N 1
ATOM 1471 C CA . GLY A 1 175 ? -11.196 -3.930 19.301 1.00 94.88 175 GLY A CA 1
ATOM 1472 C C . GLY A 1 175 ? -12.220 -3.047 18.576 1.00 94.88 175 GLY A C 1
ATOM 1473 O O . GLY A 1 175 ? -13.039 -3.555 17.811 1.00 94.88 175 GLY A O 1
ATOM 1474 N N . ASN A 1 176 ? -12.137 -1.724 18.753 1.00 95.81 176 ASN A N 1
ATOM 1475 C CA . ASN A 1 176 ? -13.016 -0.770 18.066 1.00 95.81 176 ASN A CA 1
ATOM 1476 C C . ASN A 1 176 ? -12.748 -0.727 16.554 1.00 95.81 176 ASN A C 1
ATOM 1478 O O . ASN A 1 176 ? -13.683 -0.783 15.757 1.00 95.81 176 ASN A O 1
ATOM 1482 N N . LEU A 1 177 ? -11.477 -0.695 16.140 1.00 97.25 177 LEU A N 1
ATOM 1483 C CA . LEU A 1 177 ? -11.119 -0.767 14.722 1.00 97.25 177 LEU A CA 1
ATOM 1484 C C . LEU A 1 177 ? -11.584 -2.086 14.088 1.00 97.25 177 LEU A C 1
ATOM 1486 O O . LEU A 1 177 ? -12.123 -2.085 12.983 1.00 97.25 177 LEU A O 1
ATOM 1490 N N . ALA A 1 178 ? -11.397 -3.210 14.782 1.00 97.12 178 ALA A N 1
ATOM 1491 C CA . ALA A 1 178 ? -11.809 -4.523 14.306 1.00 97.12 178 ALA A CA 1
ATOM 1492 C C . ALA A 1 178 ? -13.329 -4.622 14.130 1.00 97.12 178 ALA A C 1
ATOM 1494 O O . ALA A 1 178 ? -13.785 -5.283 13.198 1.00 97.12 178 ALA A O 1
ATOM 1495 N N . PHE A 1 179 ? -14.115 -3.951 14.978 1.00 97.12 179 PHE A N 1
ATOM 1496 C CA . PHE A 1 179 ? -15.566 -3.865 14.816 1.00 97.12 179 PHE A CA 1
ATOM 1497 C C . PHE A 1 179 ? -15.952 -3.165 13.504 1.00 97.12 179 PHE A C 1
ATOM 1499 O O . PHE A 1 179 ? -16.676 -3.744 12.693 1.00 97.12 179 PHE A O 1
ATOM 1506 N N . GLU A 1 180 ? -15.409 -1.970 13.254 1.00 98.00 180 GLU A N 1
ATOM 1507 C CA . GLU A 1 180 ? -15.670 -1.208 12.023 1.00 98.00 180 GLU A CA 1
ATOM 1508 C C . GLU A 1 180 ? -15.175 -1.952 10.772 1.00 98.00 180 GLU A C 1
ATOM 1510 O O . GLU A 1 180 ? -15.833 -1.968 9.729 1.00 98.00 180 GLU A O 1
ATOM 1515 N N . LEU A 1 181 ? -14.025 -2.625 10.878 1.00 97.94 181 LEU A N 1
ATOM 1516 C CA . LEU A 1 181 ? -13.469 -3.425 9.790 1.00 97.94 181 LEU A CA 1
ATOM 1517 C C . LEU A 1 181 ? -14.322 -4.663 9.500 1.00 97.94 181 LEU A C 1
ATOM 1519 O O . LEU A 1 181 ? -14.528 -5.000 8.337 1.00 97.94 181 LEU A O 1
ATOM 1523 N N . ARG A 1 182 ? -14.865 -5.317 10.531 1.00 98.00 182 ARG A N 1
ATOM 1524 C CA . ARG A 1 182 ? -15.773 -6.461 10.379 1.00 98.00 182 ARG A CA 1
ATOM 1525 C C . ARG A 1 182 ? -17.050 -6.078 9.644 1.00 98.00 182 ARG A C 1
ATOM 1527 O O . ARG A 1 182 ? -17.477 -6.829 8.770 1.00 98.00 182 ARG A O 1
ATOM 1534 N N . ASP A 1 183 ? -17.642 -4.933 9.978 1.00 97.50 183 ASP A N 1
ATOM 1535 C CA . ASP A 1 183 ? -18.808 -4.405 9.263 1.00 97.50 183 ASP A CA 1
ATOM 1536 C C . ASP A 1 183 ? -18.491 -4.188 7.774 1.00 97.50 183 ASP A C 1
ATOM 1538 O O . ASP A 1 183 ? -19.199 -4.689 6.899 1.00 97.50 183 ASP A O 1
ATOM 1542 N N . ALA A 1 184 ? -17.363 -3.536 7.477 1.00 97.31 184 ALA A N 1
ATOM 1543 C CA . ALA A 1 184 ? -16.955 -3.255 6.103 1.00 97.31 184 ALA A CA 1
ATOM 1544 C C . ALA A 1 184 ? -16.631 -4.530 5.294 1.00 97.31 184 ALA A C 1
ATOM 1546 O O . ALA A 1 184 ? -16.985 -4.622 4.118 1.00 97.31 184 ALA A O 1
ATOM 1547 N N . ILE A 1 185 ? -16.001 -5.535 5.914 1.00 97.69 185 ILE A N 1
ATOM 1548 C CA . ILE A 1 185 ? -15.714 -6.833 5.281 1.00 97.69 185 ILE A CA 1
ATOM 1549 C C . ILE A 1 185 ? -17.009 -7.584 4.954 1.00 97.69 185 ILE A C 1
ATOM 1551 O O . ILE A 1 185 ? -17.158 -8.054 3.824 1.00 97.69 185 ILE A O 1
ATOM 1555 N N . ARG A 1 186 ? -17.978 -7.621 5.880 1.00 96.75 186 ARG A N 1
ATOM 1556 C CA . ARG A 1 186 ? -19.295 -8.258 5.675 1.00 96.75 186 ARG A CA 1
ATOM 1557 C C . ARG A 1 186 ? -20.103 -7.644 4.533 1.00 96.75 186 ARG A C 1
ATOM 1559 O O . ARG A 1 186 ? -20.877 -8.346 3.895 1.00 96.75 186 ARG A O 1
ATOM 1566 N N . GLN A 1 187 ? -19.919 -6.353 4.270 1.00 96.00 187 GLN A N 1
ATOM 1567 C CA . GLN A 1 187 ? -20.583 -5.633 3.176 1.00 96.00 187 GLN A CA 1
ATOM 1568 C C . GLN A 1 187 ? -19.840 -5.751 1.831 1.00 96.00 187 GLN A C 1
ATOM 1570 O O . GLN A 1 187 ? -20.238 -5.135 0.842 1.00 96.00 187 GLN A O 1
ATOM 1575 N N . SER A 1 188 ? -18.750 -6.519 1.776 1.00 94.69 188 SER A N 1
ATOM 1576 C CA . SER A 1 188 ? -17.921 -6.711 0.584 1.00 94.69 188 SER A CA 1
ATOM 1577 C C . SER A 1 188 ? -18.021 -8.142 0.043 1.00 94.69 188 SER A C 1
ATOM 1579 O O . SER A 1 188 ? -18.685 -9.000 0.619 1.00 94.69 188 SER A O 1
ATOM 1581 N N . ARG A 1 189 ? -17.294 -8.446 -1.041 1.00 93.69 189 ARG A N 1
ATOM 1582 C CA . ARG A 1 189 ? -17.166 -9.827 -1.544 1.00 93.69 189 ARG A CA 1
ATOM 1583 C C . ARG A 1 189 ? -16.379 -10.767 -0.621 1.00 93.69 189 ARG A C 1
ATOM 1585 O O . ARG A 1 189 ? -16.264 -11.946 -0.927 1.00 93.69 189 ARG A O 1
ATOM 1592 N N . PHE A 1 190 ? -15.813 -10.250 0.469 1.00 95.81 190 PHE A N 1
ATOM 1593 C CA . PHE A 1 190 ? -15.087 -11.017 1.480 1.00 95.81 190 PHE A CA 1
ATOM 1594 C C . PHE A 1 190 ? -15.967 -11.328 2.699 1.00 95.81 190 PHE A C 1
ATOM 1596 O O . PHE A 1 190 ? -15.443 -11.479 3.795 1.00 95.81 190 PHE A O 1
ATOM 1603 N N . ALA A 1 191 ? -17.292 -11.400 2.537 1.00 94.94 191 ALA A N 1
ATOM 1604 C CA . ALA A 1 191 ? -18.226 -11.608 3.645 1.00 94.94 191 ALA A CA 1
ATOM 1605 C C . ALA A 1 191 ? -17.952 -12.884 4.468 1.00 94.94 191 ALA A C 1
ATOM 1607 O O . ALA A 1 191 ? -18.231 -12.898 5.667 1.00 94.94 191 ALA A O 1
ATOM 1608 N N . ASP A 1 192 ? -17.347 -13.899 3.846 1.00 94.12 192 ASP A N 1
ATOM 1609 C CA . ASP A 1 192 ? -16.957 -15.162 4.486 1.00 94.12 192 ASP A CA 1
ATOM 1610 C C . ASP A 1 192 ? -15.588 -15.098 5.199 1.00 94.12 192 ASP A C 1
ATOM 1612 O O . ASP A 1 192 ? -15.128 -16.089 5.760 1.00 94.12 192 ASP A O 1
ATOM 1616 N N . TYR A 1 193 ? -14.916 -13.941 5.191 1.00 95.75 193 TYR A N 1
ATOM 1617 C CA . TYR A 1 193 ? -13.668 -13.722 5.924 1.00 95.75 193 TYR A CA 1
ATOM 1618 C C . TYR A 1 193 ? -13.939 -13.194 7.333 1.00 95.75 193 TYR A C 1
ATOM 1620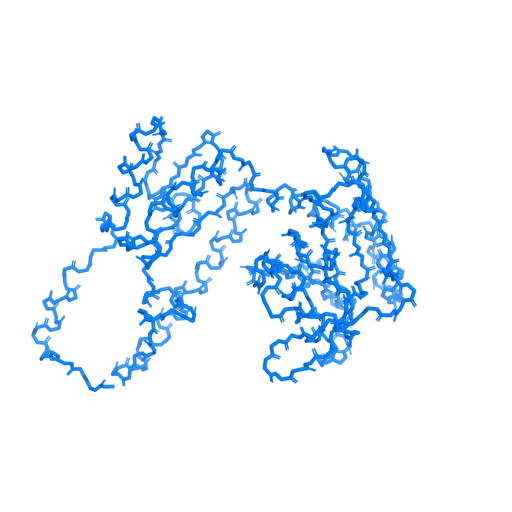 O O . TYR A 1 193 ? -14.893 -12.461 7.604 1.00 95.75 193 TYR A O 1
ATOM 1628 N N . TYR A 1 194 ? -13.030 -13.525 8.241 1.00 95.44 194 TYR A N 1
ATOM 1629 C CA . TYR A 1 194 ? -13.104 -13.186 9.652 1.00 95.44 194 TYR A CA 1
ATOM 1630 C C . TYR A 1 194 ? -12.158 -12.043 9.988 1.00 95.44 194 TYR A C 1
ATOM 1632 O O . TYR A 1 194 ? -11.055 -11.965 9.450 1.00 95.44 194 TYR A O 1
ATOM 1640 N N . VAL A 1 195 ? -12.589 -11.187 10.917 1.00 96.56 195 VAL A N 1
ATOM 1641 C CA . VAL A 1 195 ? -11.759 -10.136 11.518 1.00 96.56 195 VAL A CA 1
ATOM 1642 C C . VAL A 1 195 ? -11.508 -10.494 12.976 1.00 96.56 195 VAL A C 1
ATOM 1644 O O . VAL A 1 195 ? -12.434 -10.414 13.798 1.00 96.56 195 VAL A O 1
ATOM 1647 N N . ASP A 1 196 ? -10.271 -10.886 13.271 1.00 92.94 196 ASP A N 1
ATOM 1648 C CA . ASP A 1 196 ? -9.836 -11.380 14.577 1.00 92.94 196 ASP A CA 1
ATOM 1649 C C . ASP A 1 196 ? -8.769 -10.450 15.182 1.00 92.94 196 ASP A C 1
ATOM 1651 O O . ASP A 1 196 ? -7.930 -9.902 14.467 1.00 92.94 196 ASP A O 1
ATOM 1655 N N . VAL A 1 197 ? -8.826 -10.263 16.504 1.00 90.94 197 VAL A N 1
ATOM 1656 C CA . VAL A 1 197 ? -7.907 -9.420 17.292 1.00 90.94 197 VAL A CA 1
ATOM 1657 C C . VAL A 1 197 ? -6.955 -10.323 18.068 1.00 90.94 197 VAL A C 1
ATOM 1659 O O . VAL A 1 197 ? -7.405 -11.330 18.613 1.00 90.94 197 VAL A O 1
ATOM 1662 N N . GLU A 1 198 ? -5.668 -9.968 18.123 1.00 78.69 198 GLU A N 1
ATOM 1663 C CA . GLU A 1 198 ? -4.617 -10.744 18.809 1.00 78.69 198 GLU A CA 1
ATOM 1664 C C . GLU A 1 198 ? -4.634 -12.240 18.426 1.00 78.69 198 GLU A C 1
ATOM 1666 O O . GLU A 1 198 ? -4.426 -13.132 19.255 1.00 78.69 198 GLU A O 1
ATOM 1671 N N . TYR A 1 199 ? -4.927 -12.541 17.157 1.00 67.50 199 TYR A N 1
ATOM 1672 C CA . TYR A 1 199 ? -5.105 -13.920 16.724 1.00 67.50 199 TYR A CA 1
ATOM 1673 C C . TYR A 1 199 ? -3.769 -14.659 16.701 1.00 67.50 199 TYR A C 1
ATOM 1675 O O . TYR A 1 199 ? -2.912 -14.452 15.838 1.00 67.50 199 TYR A O 1
ATOM 1683 N N . ASN A 1 200 ? -3.605 -15.562 17.662 1.00 63.91 200 ASN A N 1
ATOM 1684 C CA . ASN A 1 200 ? -2.440 -16.418 17.750 1.00 63.91 200 ASN A CA 1
ATOM 1685 C C . ASN A 1 200 ? -2.666 -17.705 16.953 1.00 63.91 200 ASN A C 1
ATOM 1687 O O . ASN A 1 200 ? -3.239 -18.681 17.443 1.00 63.91 200 ASN A O 1
ATOM 1691 N N . ARG A 1 201 ? -2.199 -17.698 15.705 1.00 58.25 201 ARG A N 1
ATOM 1692 C CA . ARG A 1 201 ? -2.217 -18.873 14.837 1.00 58.25 201 ARG A CA 1
ATOM 1693 C C . ARG A 1 201 ? -1.267 -19.939 15.413 1.00 58.25 201 ARG A C 1
ATOM 1695 O O . ARG A 1 201 ? -0.094 -19.664 15.653 1.00 58.25 201 ARG A O 1
ATOM 1702 N N . ASN A 1 202 ? -1.774 -21.155 15.634 1.00 54.44 202 ASN A N 1
ATOM 1703 C CA . ASN A 1 202 ? -1.032 -22.342 16.102 1.00 54.44 202 ASN A CA 1
ATOM 1704 C C . ASN A 1 202 ? -0.506 -22.318 17.557 1.00 54.44 202 ASN A C 1
ATOM 1706 O O . ASN A 1 202 ? 0.641 -22.692 17.815 1.00 54.44 202 ASN A O 1
ATOM 1710 N N . ASN A 1 203 ? -1.349 -21.955 18.535 1.00 55.28 203 ASN A N 1
ATOM 1711 C CA . ASN A 1 203 ? -1.048 -22.114 19.974 1.00 55.28 203 ASN A CA 1
ATOM 1712 C C . ASN A 1 203 ? 0.282 -21.456 20.424 1.00 55.28 203 ASN A C 1
ATOM 1714 O O . ASN A 1 203 ? 0.950 -21.944 21.335 1.00 55.28 203 ASN A O 1
ATOM 1718 N N . GLY A 1 204 ? 0.704 -20.362 19.779 1.00 50.59 204 GLY A N 1
ATOM 1719 C CA . GLY A 1 204 ? 1.913 -19.615 20.153 1.00 50.59 204 GLY A CA 1
ATOM 1720 C C . GLY A 1 204 ? 3.240 -20.227 19.715 1.00 50.59 204 GLY A C 1
ATOM 1721 O O . GLY A 1 204 ? 4.289 -19.736 20.131 1.00 50.59 204 GLY A O 1
ATOM 1722 N N . LYS A 1 205 ? 3.224 -21.277 18.887 1.00 46.56 205 LYS A N 1
ATOM 1723 C CA . LYS A 1 205 ? 4.446 -21.987 18.479 1.00 46.56 205 LYS A CA 1
ATOM 1724 C C . LYS A 1 205 ? 5.110 -21.435 17.220 1.00 46.56 205 LYS A C 1
ATOM 1726 O O . LYS A 1 205 ? 6.274 -21.744 16.985 1.00 46.56 205 LYS A O 1
ATOM 1731 N N . LEU A 1 206 ? 4.411 -20.622 16.425 1.00 52.41 206 LEU A N 1
ATOM 1732 C CA . LEU A 1 206 ? 4.966 -20.111 15.176 1.00 52.41 206 LEU A CA 1
ATOM 1733 C C . LEU A 1 206 ? 5.640 -18.750 15.333 1.00 52.41 206 LEU A C 1
ATOM 1735 O O . LEU A 1 206 ? 5.087 -17.763 15.815 1.00 52.41 206 LEU A O 1
ATOM 1739 N N . LYS A 1 207 ? 6.881 -18.753 14.874 1.00 56.59 207 LYS A N 1
ATOM 1740 C CA . LYS A 1 207 ? 7.849 -17.672 14.833 1.00 56.59 207 LYS A CA 1
ATOM 1741 C C . LYS A 1 207 ? 8.519 -17.821 13.473 1.00 56.59 207 LYS A C 1
ATOM 1743 O O . LYS A 1 207 ? 8.926 -18.932 13.142 1.00 56.59 207 LYS A O 1
ATOM 1748 N N . THR A 1 208 ? 8.574 -16.771 12.665 1.00 55.66 208 THR A N 1
ATOM 1749 C CA . THR A 1 208 ? 9.199 -16.840 11.337 1.00 55.66 208 THR A CA 1
ATOM 1750 C C . THR A 1 208 ? 10.589 -16.233 11.368 1.00 55.66 208 THR A C 1
ATOM 1752 O O . THR A 1 208 ? 10.807 -15.206 12.004 1.00 55.66 208 THR A O 1
ATOM 1755 N N . LEU A 1 209 ? 11.542 -16.875 10.703 1.00 52.22 209 LEU A N 1
ATOM 1756 C CA . LEU A 1 209 ? 12.893 -16.358 10.509 1.00 52.22 209 LEU A CA 1
ATOM 1757 C C . LEU A 1 209 ? 12.914 -15.512 9.236 1.00 52.22 209 LEU A C 1
ATOM 1759 O O . LEU A 1 209 ? 12.418 -15.965 8.205 1.00 52.22 209 LEU A O 1
ATOM 1763 N N . MET A 1 210 ? 13.474 -14.302 9.309 1.00 50.78 210 MET A N 1
ATOM 1764 C CA . MET A 1 210 ? 13.713 -13.459 8.136 1.00 50.78 210 MET A CA 1
ATOM 1765 C C . MET A 1 210 ? 15.217 -13.284 7.897 1.00 50.78 210 MET A C 1
ATOM 1767 O O . MET A 1 210 ? 15.911 -12.759 8.769 1.00 50.78 210 MET A O 1
ATOM 1771 N N . ASP A 1 211 ? 15.655 -13.648 6.685 1.00 50.91 211 ASP A N 1
ATOM 1772 C CA . ASP A 1 211 ? 16.957 -13.303 6.081 1.0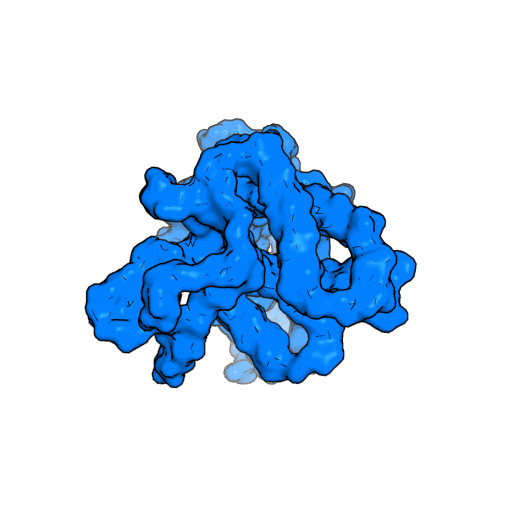0 50.91 211 ASP A CA 1
ATOM 1773 C C . ASP A 1 211 ? 18.215 -13.840 6.818 1.00 50.91 211 ASP A C 1
ATOM 1775 O O . ASP A 1 211 ? 18.115 -14.445 7.886 1.00 50.91 211 ASP A O 1
ATOM 1779 N N . GLU A 1 212 ? 19.405 -13.633 6.234 1.00 42.84 212 GLU A N 1
ATOM 1780 C CA . GLU A 1 212 ? 20.750 -14.142 6.608 1.00 42.84 212 GLU A CA 1
ATOM 1781 C C . GLU A 1 212 ? 21.138 -14.006 8.103 1.00 42.84 212 GLU A C 1
ATOM 1783 O O . GLU A 1 212 ? 22.096 -14.623 8.570 1.00 42.84 212 GLU A O 1
ATOM 1788 N N . TYR A 1 213 ? 20.379 -13.224 8.875 1.00 47.72 213 TYR A N 1
ATOM 1789 C CA . TYR A 1 213 ? 20.608 -12.904 10.285 1.00 47.72 213 TYR A CA 1
ATOM 1790 C C . TYR A 1 213 ? 19.725 -13.692 11.273 1.00 47.72 213 TYR A C 1
ATOM 1792 O O . TYR A 1 213 ? 19.821 -13.452 12.477 1.00 47.72 213 TYR A O 1
ATOM 1800 N N . MET A 1 214 ? 18.862 -14.610 10.805 1.00 54.88 214 MET A N 1
ATOM 1801 C CA . MET A 1 214 ? 18.026 -15.489 11.650 1.00 54.88 214 MET A CA 1
ATOM 1802 C C . MET A 1 214 ? 17.171 -14.729 12.690 1.00 54.88 214 MET A C 1
ATOM 1804 O O . MET A 1 214 ? 16.963 -15.199 13.813 1.00 54.88 214 MET A O 1
ATOM 1808 N N . LYS A 1 215 ? 16.660 -13.533 12.352 1.00 59.03 215 LYS A N 1
ATOM 1809 C CA . LYS A 1 215 ? 15.810 -12.768 13.280 1.00 59.03 215 LYS A CA 1
ATOM 1810 C C . LYS A 1 215 ? 14.426 -13.408 13.353 1.00 59.03 215 LYS A C 1
ATOM 1812 O O . LYS A 1 215 ? 13.732 -13.524 12.347 1.00 59.03 215 LYS A O 1
ATOM 1817 N N . VAL A 1 216 ? 14.028 -13.787 14.564 1.00 61.78 216 VAL A N 1
ATOM 1818 C CA . VAL A 1 216 ? 12.718 -14.369 14.853 1.00 61.78 216 VAL A CA 1
ATOM 1819 C C . VAL A 1 216 ? 11.649 -13.279 14.934 1.00 61.78 216 VAL A C 1
ATOM 1821 O O . VAL A 1 216 ? 11.721 -12.397 15.790 1.00 61.78 216 VAL A O 1
ATOM 1824 N N . ILE A 1 217 ? 10.637 -13.373 14.078 1.00 63.09 217 ILE A N 1
ATOM 1825 C CA . ILE A 1 217 ? 9.494 -12.465 14.013 1.00 63.09 217 ILE A CA 1
ATOM 1826 C C . ILE A 1 217 ? 8.254 -13.191 14.564 1.00 63.09 217 ILE A C 1
ATOM 1828 O O . ILE A 1 217 ? 7.891 -14.257 14.056 1.00 63.09 217 ILE A O 1
ATOM 1832 N N . PRO A 1 218 ? 7.593 -12.660 15.611 1.00 66.31 218 PRO A N 1
ATOM 1833 C CA . PRO A 1 218 ? 6.297 -13.168 16.045 1.00 66.31 218 PRO A CA 1
ATOM 1834 C C . PRO A 1 218 ? 5.232 -12.823 14.998 1.00 66.31 218 PRO A C 1
ATOM 1836 O O . PRO A 1 218 ? 5.240 -11.725 14.452 1.00 66.31 218 PRO A O 1
ATOM 1839 N N . ILE A 1 219 ? 4.323 -13.757 14.727 1.00 70.19 219 ILE A N 1
ATOM 1840 C CA . ILE A 1 219 ? 3.310 -13.643 13.657 1.00 70.19 219 ILE A CA 1
ATOM 1841 C C . ILE A 1 219 ? 2.003 -13.020 14.163 1.00 70.19 219 ILE A C 1
ATOM 1843 O O . ILE A 1 219 ? 1.120 -12.678 13.383 1.00 70.19 219 ILE A O 1
ATOM 1847 N N . THR A 1 220 ? 1.871 -12.864 15.477 1.00 77.69 220 THR A N 1
ATOM 1848 C CA . THR A 1 220 ? 0.709 -12.245 16.110 1.00 77.69 220 THR A CA 1
ATOM 1849 C C . THR A 1 220 ? 0.636 -10.770 15.741 1.00 77.69 220 THR A C 1
ATOM 1851 O O . THR A 1 220 ? 1.434 -9.980 16.244 1.00 77.69 220 THR A O 1
ATOM 1854 N N . CYS A 1 221 ? -0.321 -10.429 14.883 1.00 86.81 221 CYS A N 1
ATOM 1855 C CA . CYS A 1 221 ? -0.730 -9.053 14.633 1.00 86.81 221 CYS A CA 1
ATOM 1856 C C . CYS A 1 221 ? -1.854 -8.636 15.577 1.00 86.81 221 CYS A C 1
ATOM 1858 O O . CYS A 1 221 ? -2.615 -9.476 16.072 1.00 86.81 221 CYS A O 1
ATOM 1860 N N . ASP A 1 222 ? -2.001 -7.327 15.755 1.00 92.94 222 ASP A N 1
ATOM 1861 C CA . ASP A 1 222 ? -3.077 -6.757 16.558 1.00 92.94 222 ASP A CA 1
ATOM 1862 C C . ASP A 1 222 ? -4.458 -7.042 15.957 1.00 92.94 222 ASP A C 1
ATOM 1864 O O . ASP A 1 222 ? -5.382 -7.401 16.687 1.00 92.94 222 ASP A O 1
ATOM 1868 N N . VAL A 1 223 ? -4.607 -6.918 14.633 1.00 95.06 223 VAL A N 1
ATOM 1869 C CA . VAL A 1 223 ? -5.833 -7.289 13.906 1.00 95.06 223 VAL A CA 1
ATOM 1870 C C . VAL A 1 223 ? -5.477 -7.987 12.599 1.00 95.06 223 VAL A C 1
ATOM 1872 O O . VAL A 1 223 ? -4.585 -7.543 11.876 1.00 95.06 223 VAL A O 1
ATOM 1875 N N . ILE A 1 224 ? -6.210 -9.046 12.257 1.00 94.31 224 ILE A N 1
ATOM 1876 C CA . ILE A 1 224 ? -6.088 -9.724 10.963 1.00 94.31 224 ILE A CA 1
ATOM 1877 C C . ILE A 1 224 ? -7.442 -9.913 10.285 1.00 94.31 224 ILE A C 1
ATOM 1879 O O . ILE A 1 224 ? -8.473 -10.043 10.946 1.00 94.31 224 ILE A O 1
ATOM 1883 N N . VAL A 1 225 ? -7.417 -9.971 8.954 1.00 95.25 225 VAL A N 1
ATOM 1884 C CA . VAL A 1 225 ? -8.533 -10.395 8.108 1.00 95.25 225 VAL A CA 1
ATOM 1885 C C . VAL A 1 225 ? -8.112 -11.632 7.329 1.00 95.25 225 VAL A C 1
ATOM 1887 O O . VAL A 1 225 ? -7.189 -11.560 6.511 1.00 95.25 225 VAL A O 1
ATOM 1890 N N . HIS A 1 226 ? -8.784 -12.754 7.577 1.00 92.88 226 HIS A N 1
ATOM 1891 C CA . HIS A 1 226 ? -8.408 -14.060 7.030 1.00 92.88 226 HIS A CA 1
ATOM 1892 C C . HIS A 1 226 ? -9.596 -15.011 6.887 1.00 92.88 226 HIS A C 1
ATOM 1894 O O . HIS A 1 226 ? -10.636 -14.809 7.512 1.00 92.88 226 HIS A O 1
ATOM 1900 N N . SER A 1 227 ? -9.443 -16.052 6.072 1.00 89.31 227 SER A N 1
ATOM 1901 C CA . SER A 1 227 ? -10.491 -17.057 5.859 1.00 89.31 227 SER A CA 1
ATOM 1902 C C . SER A 1 227 ? -10.495 -18.170 6.909 1.00 89.31 227 SER A C 1
ATOM 1904 O O . SER A 1 227 ? -11.302 -19.085 6.813 1.00 89.31 227 SER A O 1
ATOM 1906 N N . ARG A 1 228 ? -9.593 -18.117 7.905 1.00 86.25 228 ARG A N 1
ATOM 1907 C CA . ARG A 1 228 ? -9.347 -19.202 8.875 1.00 86.25 228 ARG A CA 1
ATOM 1908 C C . ARG A 1 228 ? -8.935 -20.531 8.221 1.00 86.25 228 ARG A C 1
ATOM 1910 O O . ARG A 1 228 ? -9.085 -21.580 8.833 1.00 86.25 228 ARG A O 1
ATOM 1917 N N . GLY A 1 229 ? -8.335 -20.481 7.031 1.00 78.19 229 GLY A N 1
ATOM 1918 C CA . GLY A 1 229 ? -7.882 -21.652 6.273 1.00 78.19 229 GLY A CA 1
ATOM 1919 C C . GLY A 1 229 ? -8.883 -22.189 5.245 1.00 78.19 229 GLY A C 1
ATOM 1920 O O . GLY A 1 229 ? -8.521 -23.082 4.486 1.00 78.19 229 GLY A O 1
ATOM 1921 N N . GLU A 1 230 ? -10.095 -21.636 5.164 1.00 80.56 230 GLU A N 1
ATOM 1922 C CA . GLU A 1 230 ? -11.140 -22.107 4.240 1.00 80.56 230 GLU A CA 1
ATOM 1923 C C . GLU A 1 230 ? -10.818 -21.797 2.763 1.00 80.56 230 GLU A C 1
ATOM 1925 O O . GLU A 1 230 ? -11.114 -22.582 1.862 1.00 80.56 230 GLU A O 1
ATOM 1930 N N . VAL A 1 231 ? -10.170 -20.660 2.484 1.00 79.06 231 VAL A N 1
ATOM 1931 C CA . VAL A 1 231 ? -9.817 -20.221 1.124 1.00 79.06 231 VAL A CA 1
ATOM 1932 C C . VAL A 1 231 ? -8.322 -20.409 0.878 1.00 79.06 231 VAL A C 1
ATOM 1934 O O . VAL A 1 231 ? -7.529 -19.480 1.010 1.00 79.06 231 VAL A O 1
ATOM 1937 N N . VAL A 1 232 ? -7.937 -21.609 0.438 1.00 70.50 232 VAL A N 1
ATOM 1938 C CA . VAL A 1 232 ? -6.528 -22.016 0.241 1.00 70.50 232 VAL A CA 1
ATOM 1939 C C . VAL A 1 232 ? -5.724 -21.033 -0.624 1.00 70.50 232 VAL A C 1
ATOM 1941 O O . VAL A 1 232 ? -4.603 -20.674 -0.280 1.00 70.50 232 VAL A O 1
ATOM 1944 N N . ILE A 1 233 ? -6.299 -20.547 -1.730 1.00 70.06 233 ILE A N 1
ATOM 1945 C CA . ILE A 1 233 ? -5.595 -19.664 -2.681 1.00 70.06 233 ILE A CA 1
ATOM 1946 C C . ILE A 1 233 ? -5.299 -18.279 -2.075 1.00 70.06 233 ILE A C 1
ATOM 1948 O O . ILE A 1 233 ? -4.335 -17.618 -2.466 1.00 70.06 233 ILE A O 1
ATOM 1952 N N . LYS A 1 234 ? -6.145 -17.792 -1.158 1.00 83.62 234 LYS A N 1
ATOM 1953 C CA . LYS A 1 234 ? -6.093 -16.402 -0.687 1.00 83.62 234 LYS A CA 1
ATOM 1954 C C . LYS A 1 234 ? -6.558 -16.253 0.755 1.00 83.62 234 LYS A C 1
ATOM 1956 O O . LYS A 1 234 ? -7.368 -15.397 1.070 1.00 83.62 234 LYS A O 1
ATOM 1961 N N . ASP A 1 235 ? -5.988 -17.048 1.642 1.00 83.56 235 ASP A N 1
ATOM 1962 C CA . ASP A 1 235 ? -6.431 -17.093 3.031 1.00 83.56 235 ASP A CA 1
ATOM 1963 C C . ASP A 1 235 ? -6.209 -15.771 3.789 1.00 83.56 235 ASP A C 1
ATOM 1965 O O . ASP A 1 235 ? -7.088 -15.324 4.519 1.00 83.56 235 ASP A O 1
ATOM 1969 N N . ASN A 1 236 ? -5.070 -15.107 3.574 1.00 88.75 236 ASN A N 1
ATOM 1970 C CA . ASN A 1 236 ? -4.676 -13.897 4.299 1.00 88.75 236 ASN A CA 1
ATOM 1971 C C . ASN A 1 236 ? -4.948 -12.622 3.483 1.00 88.75 236 ASN A C 1
ATOM 1973 O O . ASN A 1 236 ? -4.352 -12.415 2.419 1.00 88.75 236 ASN A O 1
ATOM 1977 N N . LEU A 1 237 ? -5.806 -11.727 3.986 1.00 93.19 237 LEU A N 1
ATOM 1978 C CA . LEU A 1 237 ? -6.161 -10.476 3.300 1.00 93.19 237 LEU A CA 1
ATOM 1979 C C . LEU A 1 237 ? -5.463 -9.257 3.895 1.00 93.19 237 LEU A C 1
ATOM 1981 O O . LEU A 1 237 ? -4.727 -8.579 3.176 1.00 93.19 237 LEU A O 1
ATOM 1985 N N . VAL A 1 238 ? -5.693 -8.972 5.179 1.00 95.56 238 VAL A N 1
ATOM 1986 C CA . VAL A 1 238 ? -5.220 -7.744 5.838 1.00 95.56 238 VAL A CA 1
ATOM 1987 C C . VAL A 1 238 ? -4.537 -8.070 7.162 1.00 95.56 238 VAL A C 1
ATOM 1989 O O . VAL A 1 238 ? -5.074 -8.853 7.935 1.00 95.56 238 VAL A O 1
ATOM 1992 N N . ALA A 1 239 ? -3.382 -7.465 7.424 1.00 94.75 239 ALA A N 1
ATOM 1993 C CA . ALA A 1 239 ? -2.706 -7.482 8.719 1.00 94.75 239 ALA A CA 1
ATOM 1994 C C . ALA A 1 239 ? -2.559 -6.045 9.226 1.00 94.75 239 ALA A C 1
ATOM 1996 O O . ALA A 1 239 ? -2.199 -5.152 8.455 1.00 94.75 239 ALA A O 1
ATOM 1997 N N . VAL A 1 240 ? -2.848 -5.811 10.503 1.00 96.75 240 VAL A N 1
ATOM 1998 C CA . VAL A 1 240 ? -2.797 -4.484 11.121 1.00 96.75 240 VAL A CA 1
ATOM 1999 C C . VAL A 1 240 ? -1.967 -4.533 12.394 1.00 96.75 240 VAL A C 1
ATOM 2001 O O . VAL A 1 240 ? -2.165 -5.413 13.229 1.00 96.75 240 VAL A O 1
ATOM 2004 N N . GLU A 1 241 ? -1.100 -3.540 12.543 1.00 96.12 241 GLU A N 1
ATOM 2005 C CA . GLU A 1 241 ? -0.375 -3.217 13.769 1.00 96.12 241 GLU A CA 1
ATOM 2006 C C . GLU A 1 241 ? -0.772 -1.817 14.227 1.00 96.12 241 GLU A C 1
ATOM 2008 O O . GLU A 1 241 ? -0.877 -0.891 13.414 1.00 96.12 241 GLU A O 1
ATOM 2013 N N . MET A 1 242 ? -0.989 -1.642 15.524 1.00 95.75 242 MET A N 1
ATOM 2014 C CA . MET A 1 242 ? -1.379 -0.375 16.118 1.00 95.75 242 MET A CA 1
ATOM 2015 C C . MET A 1 242 ? -0.536 -0.067 17.348 1.00 95.75 242 MET A C 1
ATOM 2017 O O . MET A 1 242 ? -0.510 -0.806 18.326 1.00 95.75 242 MET A O 1
ATOM 2021 N N . LYS A 1 243 ? 0.080 1.114 17.344 1.00 95.50 243 LYS A N 1
ATOM 2022 C CA . LYS A 1 243 ? 0.917 1.580 18.443 1.00 95.50 243 LYS A CA 1
ATOM 2023 C C . LYS A 1 243 ? 0.599 2.996 18.863 1.00 95.50 243 LYS A C 1
ATOM 2025 O O . LYS A 1 243 ? 0.325 3.871 18.043 1.00 95.50 243 LYS A O 1
ATOM 2030 N N . LYS A 1 244 ? 0.664 3.268 20.162 1.00 94.88 244 LYS A N 1
ATOM 2031 C CA . LYS A 1 244 ? 0.653 4.643 20.649 1.00 94.88 244 LYS A CA 1
ATOM 2032 C C . LYS A 1 244 ? 2.002 5.299 20.377 1.00 94.88 244 LYS A C 1
ATOM 2034 O O . LYS A 1 244 ? 3.068 4.696 20.474 1.00 94.88 244 LYS A O 1
ATOM 2039 N N . SER A 1 245 ? 1.966 6.590 20.077 1.00 94.44 245 SER A N 1
ATOM 2040 C CA . SER A 1 245 ? 3.156 7.371 19.721 1.00 94.44 245 SER A CA 1
ATOM 2041 C C . SER A 1 245 ? 4.226 7.426 20.824 1.00 94.44 245 SER A C 1
ATOM 2043 O O . SER A 1 245 ? 5.406 7.606 20.513 1.00 94.44 245 SER A O 1
ATOM 2045 N N . ASN A 1 246 ? 3.832 7.237 22.091 1.00 92.31 246 ASN A N 1
ATOM 2046 C CA . ASN A 1 246 ? 4.719 7.193 23.259 1.00 92.31 246 ASN A CA 1
ATOM 2047 C C . ASN A 1 246 ? 5.454 5.854 23.441 1.00 92.31 246 ASN A C 1
ATOM 2049 O O . ASN A 1 246 ? 6.353 5.794 24.276 1.00 92.31 246 ASN A O 1
ATOM 2053 N N . GLN A 1 247 ? 5.109 4.815 22.677 1.00 94.00 247 GLN A N 1
ATOM 2054 C CA . GLN A 1 247 ? 5.769 3.517 22.775 1.00 94.00 247 GLN A CA 1
ATOM 2055 C C . GLN A 1 247 ? 7.217 3.559 22.264 1.00 94.00 247 GLN A C 1
ATOM 2057 O O . GLN A 1 247 ? 7.558 4.404 21.415 1.00 94.00 247 GLN A O 1
ATOM 2062 N N . PRO A 1 248 ? 8.088 2.648 22.745 1.00 95.44 248 PRO A N 1
ATOM 2063 C CA . PRO A 1 248 ? 9.488 2.601 22.351 1.00 95.44 248 PRO A CA 1
ATOM 2064 C C . PRO A 1 248 ? 9.669 2.508 20.835 1.00 95.44 248 PRO A C 1
ATOM 2066 O O . PRO A 1 248 ? 9.002 1.740 20.146 1.00 95.44 248 PRO A O 1
ATOM 2069 N N . LYS A 1 249 ? 10.640 3.259 20.299 1.00 93.06 249 LYS A N 1
ATOM 2070 C CA . LYS A 1 249 ? 10.951 3.246 18.856 1.00 93.06 249 LYS A CA 1
ATOM 2071 C C . LYS A 1 249 ? 11.252 1.843 18.328 1.00 93.06 249 LYS A C 1
ATOM 2073 O O . LYS A 1 249 ? 10.903 1.551 17.195 1.00 93.06 249 LYS A O 1
ATOM 2078 N N . LYS A 1 250 ? 11.895 1.006 19.147 1.00 91.75 250 LYS A N 1
ATOM 2079 C CA . LYS A 1 250 ? 12.255 -0.365 18.782 1.00 91.75 250 LYS A CA 1
ATOM 2080 C C . LYS A 1 250 ? 11.021 -1.228 18.509 1.00 91.75 250 LYS A C 1
ATOM 2082 O O . LYS A 1 250 ? 10.983 -1.881 17.481 1.00 91.75 250 LYS A O 1
ATOM 2087 N N . GLU A 1 251 ? 10.012 -1.171 19.375 1.00 90.44 251 GLU A N 1
ATOM 2088 C CA . GLU A 1 251 ? 8.765 -1.931 19.193 1.00 90.44 251 GLU A CA 1
ATOM 2089 C C . GLU A 1 251 ? 8.043 -1.499 17.917 1.00 90.44 251 GLU A C 1
ATOM 2091 O O . GLU A 1 251 ? 7.689 -2.327 17.086 1.00 90.44 251 GLU A O 1
ATOM 2096 N N . LYS A 1 252 ? 7.956 -0.182 17.698 1.00 93.69 252 LYS A N 1
ATOM 2097 C CA . LYS A 1 252 ? 7.380 0.387 16.475 1.00 93.69 252 LYS A CA 1
ATOM 2098 C C . LYS A 1 252 ? 8.121 -0.054 15.209 1.00 93.69 252 LYS A C 1
ATOM 2100 O O . LYS A 1 252 ? 7.514 -0.135 14.149 1.00 93.69 252 LYS A O 1
ATOM 2105 N N . GLU A 1 253 ? 9.430 -0.273 15.280 1.00 91.88 253 GLU A N 1
ATOM 2106 C CA . GLU A 1 253 ? 10.218 -0.780 14.152 1.00 91.88 253 GLU A CA 1
ATOM 2107 C C . GLU A 1 253 ? 10.003 -2.283 13.942 1.00 91.88 253 GLU A C 1
ATOM 2109 O O . GLU A 1 253 ? 9.855 -2.734 12.809 1.00 91.88 253 GLU A O 1
ATOM 2114 N N . ASP A 1 254 ? 9.917 -3.056 15.026 1.00 88.38 254 ASP A N 1
ATOM 2115 C CA . ASP A 1 254 ? 9.639 -4.491 14.962 1.00 88.38 254 ASP A CA 1
ATOM 2116 C C . ASP A 1 254 ? 8.261 -4.777 14.327 1.00 88.38 254 ASP A C 1
ATOM 2118 O O . ASP A 1 254 ? 8.142 -5.712 13.532 1.00 88.38 254 ASP A O 1
ATOM 2122 N N . ASP A 1 255 ? 7.254 -3.938 14.588 1.00 92.06 255 ASP A N 1
ATOM 2123 C CA . ASP A 1 255 ? 5.926 -4.024 13.959 1.00 92.06 255 ASP A CA 1
ATOM 2124 C C . ASP A 1 255 ? 5.973 -3.739 12.447 1.00 92.06 255 ASP A C 1
ATOM 2126 O O . ASP A 1 255 ? 5.361 -4.450 11.645 1.00 92.06 255 ASP A O 1
ATOM 2130 N N . ARG A 1 256 ? 6.760 -2.743 12.018 1.00 92.44 256 ARG A N 1
ATOM 2131 C CA . ARG A 1 256 ? 6.963 -2.443 10.589 1.00 92.44 256 ARG A CA 1
ATOM 2132 C C . ARG A 1 256 ? 7.661 -3.590 9.865 1.00 92.44 256 ARG A C 1
ATOM 2134 O O . ARG A 1 256 ? 7.194 -4.014 8.810 1.00 92.44 256 ARG A O 1
ATOM 2141 N N . ILE A 1 257 ? 8.734 -4.122 10.453 1.00 87.06 257 ILE A N 1
ATOM 2142 C CA . ILE A 1 257 ? 9.467 -5.278 9.915 1.00 87.06 257 ILE A CA 1
ATOM 2143 C C . ILE A 1 257 ? 8.533 -6.489 9.790 1.00 87.06 257 ILE A C 1
ATOM 2145 O O . ILE A 1 257 ? 8.585 -7.212 8.793 1.00 87.06 257 ILE A O 1
ATOM 2149 N N . ARG A 1 258 ? 7.640 -6.701 10.766 1.00 87.12 258 ARG A N 1
ATOM 2150 C CA . ARG A 1 258 ? 6.634 -7.767 10.699 1.00 87.12 258 ARG A CA 1
ATOM 2151 C C . ARG A 1 258 ? 5.704 -7.584 9.502 1.00 87.12 258 ARG A C 1
ATOM 2153 O O . ARG A 1 258 ? 5.524 -8.528 8.740 1.00 87.12 258 ARG A O 1
ATOM 2160 N N . LEU A 1 259 ? 5.162 -6.387 9.281 1.00 90.75 259 LEU A N 1
ATOM 2161 C CA . LEU A 1 259 ? 4.285 -6.119 8.133 1.00 90.75 259 LEU A CA 1
ATOM 2162 C C . LEU A 1 259 ? 5.006 -6.250 6.784 1.00 90.75 259 LEU A C 1
ATOM 2164 O O . LEU A 1 259 ? 4.417 -6.739 5.816 1.00 90.75 259 LEU A O 1
ATOM 2168 N N . GLU A 1 260 ? 6.285 -5.881 6.704 1.00 86.81 260 GLU A N 1
ATOM 2169 C CA . GLU A 1 260 ? 7.110 -6.163 5.524 1.00 86.81 260 GLU A CA 1
ATOM 2170 C C . GLU A 1 260 ? 7.254 -7.669 5.286 1.00 86.81 260 GLU A C 1
ATOM 2172 O O . GLU A 1 260 ? 7.109 -8.127 4.157 1.00 86.81 260 GLU A O 1
ATOM 2177 N N . ALA A 1 261 ? 7.483 -8.468 6.328 1.00 81.50 261 ALA A N 1
ATOM 2178 C CA . ALA A 1 261 ? 7.571 -9.918 6.187 1.00 81.50 261 ALA A CA 1
ATOM 2179 C C . ALA A 1 261 ? 6.227 -10.544 5.764 1.00 81.50 261 ALA A C 1
ATOM 2181 O O . ALA A 1 261 ? 6.178 -11.329 4.816 1.00 81.50 261 ALA A O 1
ATOM 2182 N N . LEU A 1 262 ? 5.128 -10.166 6.424 1.00 84.12 262 LEU A N 1
ATOM 2183 C CA . LEU A 1 262 ? 3.797 -10.744 6.206 1.00 84.12 262 LEU A CA 1
ATOM 2184 C C . LEU A 1 262 ? 3.216 -10.434 4.821 1.00 84.12 262 LEU A C 1
ATOM 2186 O O . LEU A 1 262 ? 2.435 -11.229 4.295 1.00 84.12 262 LEU A O 1
ATOM 2190 N N . THR A 1 263 ? 3.598 -9.304 4.220 1.00 86.81 263 THR A N 1
ATOM 2191 C CA . THR A 1 263 ? 3.081 -8.862 2.913 1.00 86.81 263 THR A CA 1
ATOM 2192 C C . THR A 1 263 ? 3.925 -9.303 1.715 1.00 86.81 263 THR A C 1
ATOM 2194 O O . THR A 1 263 ? 3.623 -8.916 0.584 1.00 86.81 263 THR A O 1
ATOM 2197 N N . LYS A 1 264 ? 4.984 -10.101 1.910 1.00 80.38 264 LYS A N 1
ATOM 2198 C CA . LYS A 1 264 ? 5.740 -10.717 0.802 1.00 80.38 264 LYS A CA 1
ATOM 2199 C C . LYS A 1 264 ? 4.905 -11.790 0.088 1.00 80.38 264 LYS A C 1
ATOM 2201 O O . LYS A 1 264 ? 4.088 -12.463 0.713 1.00 80.38 264 LYS A O 1
ATOM 2206 N N . GLN A 1 265 ? 5.121 -11.935 -1.226 1.00 64.81 265 GLN A N 1
ATOM 2207 C CA . GLN A 1 265 ? 4.411 -12.918 -2.063 1.00 64.81 265 GLN A CA 1
ATOM 2208 C C . GLN A 1 265 ? 5.073 -14.298 -2.114 1.00 64.81 265 GLN A C 1
ATOM 2210 O O . GLN A 1 265 ? 4.365 -15.273 -2.341 1.00 64.81 265 GLN A O 1
ATOM 2215 N N . SER A 1 266 ? 6.395 -14.394 -1.933 1.00 59.53 266 SER A N 1
ATOM 2216 C CA . SER A 1 266 ? 7.095 -15.681 -1.925 1.00 59.53 266 SER A CA 1
ATOM 2217 C C . SER A 1 266 ? 7.512 -16.085 -0.515 1.00 59.53 266 SER A C 1
ATOM 2219 O O . SER A 1 266 ? 7.802 -15.245 0.340 1.00 59.53 266 SER A O 1
ATOM 2221 N N . TYR A 1 267 ? 7.535 -17.398 -0.292 1.00 57.69 267 TYR A N 1
ATOM 2222 C CA . TYR A 1 267 ? 8.083 -18.028 0.909 1.00 57.69 267 TYR A CA 1
ATOM 2223 C C . TYR A 1 267 ? 9.617 -17.995 0.928 1.00 57.69 267 TYR A C 1
ATOM 2225 O O . TYR A 1 267 ? 10.227 -18.405 1.914 1.00 57.69 267 TYR A O 1
ATOM 2233 N N . ASP A 1 268 ? 10.249 -17.517 -0.151 1.00 49.97 268 ASP A N 1
ATOM 2234 C CA . ASP A 1 268 ? 11.698 -17.482 -0.273 1.00 49.97 268 ASP A CA 1
ATOM 2235 C C . ASP A 1 268 ? 12.265 -16.625 0.866 1.00 49.97 268 ASP A C 1
ATOM 2237 O O . ASP A 1 268 ? 12.023 -15.417 0.950 1.00 49.97 268 ASP A O 1
ATOM 2241 N N . ASN A 1 269 ? 13.035 -17.272 1.743 1.00 52.09 269 ASN A N 1
ATOM 2242 C CA . ASN A 1 269 ? 13.664 -16.708 2.945 1.00 52.09 269 ASN A CA 1
ATOM 2243 C C . ASN A 1 269 ? 12.759 -16.539 4.178 1.00 52.09 269 ASN A C 1
ATOM 2245 O O . ASN A 1 269 ? 13.166 -15.858 5.121 1.00 52.09 269 ASN A O 1
ATOM 2249 N N . VAL A 1 270 ? 11.568 -17.145 4.198 1.00 53.12 270 VAL A N 1
ATOM 2250 C CA . VAL A 1 270 ? 10.702 -17.200 5.382 1.00 53.12 270 VAL A CA 1
ATOM 2251 C C . VAL A 1 270 ? 10.593 -18.652 5.839 1.00 53.12 270 VAL A C 1
ATOM 2253 O O . VAL A 1 270 ? 9.945 -19.465 5.189 1.00 53.12 270 VAL A O 1
ATOM 2256 N N . TRP A 1 271 ? 11.226 -18.973 6.968 1.00 55.34 271 TRP A N 1
ATOM 2257 C CA . TRP A 1 271 ? 11.226 -20.319 7.553 1.00 55.34 271 TRP A CA 1
ATOM 2258 C C . TRP A 1 271 ? 10.477 -20.318 8.879 1.00 55.34 271 TRP A C 1
ATOM 2260 O O . TRP A 1 271 ? 10.556 -19.349 9.639 1.00 55.34 271 TRP A O 1
ATOM 2270 N N . SER A 1 272 ? 9.759 -21.395 9.180 1.00 56.53 272 SER A N 1
ATOM 2271 C CA . SER A 1 272 ? 9.259 -21.623 10.534 1.00 56.53 272 SER A CA 1
ATOM 2272 C C . SER A 1 272 ? 10.417 -21.815 11.508 1.00 56.53 272 SER A C 1
ATOM 2274 O O . SER A 1 272 ? 11.470 -22.354 11.173 1.00 56.53 272 SER A O 1
ATOM 2276 N N . PHE A 1 273 ? 10.205 -21.394 12.749 1.00 55.41 273 PHE A N 1
ATOM 2277 C CA . PHE A 1 273 ? 11.156 -21.605 13.834 1.00 55.41 273 PHE A CA 1
ATOM 2278 C C . PHE A 1 273 ? 11.441 -23.089 14.095 1.00 55.41 273 PHE A C 1
ATOM 2280 O O . PHE A 1 273 ? 12.542 -23.426 14.515 1.00 55.41 273 PHE A O 1
ATOM 2287 N N . ASP A 1 274 ? 10.464 -23.968 13.852 1.00 55.44 274 ASP A N 1
ATOM 2288 C CA . ASP A 1 274 ? 10.634 -25.410 14.030 1.00 55.44 274 ASP A CA 1
ATOM 2289 C C . ASP A 1 274 ? 11.380 -26.085 12.867 1.00 55.44 274 ASP A C 1
ATOM 2291 O O . ASP A 1 274 ? 11.756 -27.243 13.001 1.00 55.44 274 ASP A O 1
ATOM 2295 N N . GLY A 1 275 ? 11.614 -25.387 11.747 1.00 54.03 275 GLY A N 1
ATOM 2296 C CA . GLY A 1 275 ? 12.299 -25.926 10.569 1.00 54.03 275 GLY A CA 1
ATOM 2297 C C . GLY A 1 275 ? 11.552 -27.061 9.858 1.00 54.03 275 GLY A C 1
ATOM 2298 O O . GLY A 1 275 ? 12.074 -27.621 8.896 1.00 54.03 275 GLY A O 1
ATOM 2299 N N . HIS A 1 276 ? 10.345 -27.403 10.312 1.00 51.22 276 HIS A N 1
ATOM 2300 C CA . HIS A 1 276 ? 9.573 -28.556 9.850 1.00 51.22 276 HIS A CA 1
ATOM 2301 C C . HIS A 1 276 ? 8.249 -28.138 9.213 1.00 51.22 276 HIS A C 1
ATOM 2303 O O . HIS A 1 276 ? 7.827 -28.730 8.222 1.00 51.22 276 HIS A O 1
ATOM 2309 N N . THR A 1 277 ? 7.600 -27.107 9.753 1.00 51.28 277 THR A N 1
ATOM 2310 C CA . THR A 1 277 ? 6.314 -26.618 9.257 1.00 51.28 277 THR A CA 1
ATOM 2311 C C . THR A 1 277 ? 6.563 -25.572 8.175 1.00 51.28 277 THR A C 1
ATOM 2313 O O . THR A 1 277 ? 7.148 -24.533 8.463 1.00 51.28 277 THR A O 1
ATOM 2316 N N . LEU A 1 278 ? 6.134 -25.777 6.929 1.00 49.34 278 LEU A N 1
ATOM 2317 C CA . LEU A 1 278 ? 6.196 -24.690 5.946 1.00 49.34 278 LEU A CA 1
ATOM 2318 C C . LEU A 1 278 ? 5.290 -23.536 6.426 1.00 49.34 278 LEU A C 1
ATOM 2320 O O . LEU A 1 278 ? 4.199 -23.798 6.936 1.00 49.34 278 LEU A O 1
ATOM 2324 N N . PRO A 1 279 ? 5.694 -22.256 6.301 1.00 56.56 279 PRO A N 1
ATOM 2325 C CA . PRO A 1 279 ? 4.879 -21.114 6.722 1.00 56.56 279 PRO A CA 1
ATOM 2326 C C . PRO A 1 279 ? 3.661 -20.871 5.810 1.00 56.56 279 PRO A C 1
ATOM 2328 O O . PRO A 1 279 ? 3.284 -19.720 5.601 1.00 56.56 279 PRO A O 1
ATOM 2331 N N . GLU A 1 280 ? 3.031 -21.934 5.294 1.00 48.75 280 GLU A N 1
ATOM 2332 C CA . GLU A 1 280 ? 1.994 -21.956 4.249 1.00 48.75 280 GLU A CA 1
ATOM 2333 C C . GLU A 1 280 ? 0.909 -20.892 4.459 1.00 48.75 280 GLU A C 1
ATOM 2335 O O . GLU A 1 280 ? 0.455 -20.286 3.492 1.00 48.75 280 GLU A O 1
ATOM 2340 N N . HIS A 1 281 ? 0.586 -20.576 5.718 1.00 54.38 281 HIS A N 1
ATOM 2341 C CA . HIS A 1 281 ? -0.474 -19.642 6.106 1.00 54.38 281 HIS A CA 1
ATOM 2342 C C . HIS A 1 281 ? 0.003 -18.393 6.865 1.00 54.38 281 HIS A C 1
ATOM 2344 O O . HIS A 1 281 ? -0.804 -17.671 7.454 1.00 54.38 281 HIS A O 1
ATOM 2350 N N . VAL A 1 282 ? 1.305 -18.132 6.919 1.00 60.94 282 VAL A N 1
ATOM 2351 C CA . VAL A 1 282 ? 1.863 -17.033 7.721 1.00 60.94 282 VAL A CA 1
ATOM 2352 C C . VAL A 1 282 ? 2.038 -15.763 6.898 1.00 60.94 282 VAL A C 1
ATOM 2354 O O . VAL A 1 282 ? 1.786 -14.673 7.396 1.00 60.94 282 VAL A O 1
ATOM 2357 N N . CYS A 1 283 ? 2.461 -15.889 5.645 1.00 71.00 283 CYS A N 1
ATOM 2358 C CA . CYS A 1 283 ? 2.699 -14.766 4.745 1.00 71.00 283 CYS A CA 1
ATOM 2359 C C . CYS A 1 283 ? 1.595 -14.654 3.682 1.00 71.00 283 CYS A C 1
ATOM 2361 O O . CYS A 1 283 ? 0.553 -15.313 3.751 1.00 71.00 283 CYS A O 1
ATOM 2363 N N . GLY A 1 284 ? 1.791 -13.758 2.715 1.00 77.00 284 GLY A N 1
ATOM 2364 C CA . GLY A 1 284 ? 0.833 -13.539 1.642 1.00 77.00 284 GLY A CA 1
ATOM 2365 C C . GLY A 1 284 ? -0.343 -12.655 2.041 1.00 77.00 284 GLY A C 1
ATOM 2366 O O . GLY A 1 284 ? -1.336 -12.633 1.317 1.00 77.00 284 GLY A O 1
ATOM 2367 N N . TYR A 1 285 ? -0.255 -11.893 3.135 1.00 89.75 285 TYR A N 1
ATOM 2368 C CA . TYR A 1 285 ? -1.218 -10.822 3.390 1.00 89.75 285 TYR A CA 1
ATOM 2369 C C . TYR A 1 285 ? -1.171 -9.824 2.236 1.00 89.75 285 TYR A C 1
ATOM 2371 O O . TYR A 1 285 ? -0.108 -9.326 1.866 1.00 89.75 285 TYR A O 1
ATOM 2379 N N . THR A 1 286 ? -2.324 -9.530 1.637 1.00 90.38 286 THR A N 1
ATOM 2380 C CA . THR A 1 286 ? -2.362 -8.570 0.530 1.00 90.38 286 THR A CA 1
ATOM 2381 C C . THR A 1 286 ? -2.161 -7.141 1.012 1.00 90.38 286 THR A C 1
ATOM 2383 O O . THR A 1 286 ? -1.569 -6.350 0.289 1.00 90.38 286 THR A O 1
ATOM 2386 N N . LEU A 1 287 ? -2.638 -6.785 2.199 1.00 93.44 287 LEU A N 1
ATOM 2387 C CA . LEU A 1 287 ? -2.507 -5.437 2.732 1.00 93.44 287 LEU A CA 1
ATOM 2388 C C . LEU A 1 287 ? -1.967 -5.484 4.162 1.00 93.44 287 LEU A C 1
ATOM 2390 O O . LEU A 1 287 ? -2.591 -6.070 5.038 1.00 93.44 287 LEU A O 1
ATOM 2394 N N . GLY A 1 288 ? -0.836 -4.831 4.406 1.00 95.88 288 GLY A N 1
ATOM 2395 C CA . GLY A 1 288 ? -0.369 -4.535 5.758 1.00 95.88 288 GLY A CA 1
ATOM 2396 C C . GLY A 1 288 ? -0.673 -3.085 6.121 1.00 95.88 288 GLY A C 1
ATOM 2397 O O . GLY A 1 288 ? -0.541 -2.204 5.270 1.00 95.88 288 GLY A O 1
ATOM 2398 N N . VAL A 1 289 ? -1.068 -2.818 7.363 1.00 97.69 289 VAL A N 1
ATOM 2399 C CA . VAL A 1 289 ? -1.315 -1.457 7.850 1.00 97.69 289 VAL A CA 1
ATOM 2400 C C . VAL A 1 289 ? -0.666 -1.256 9.209 1.00 97.69 289 VAL A C 1
ATOM 2402 O O . VAL A 1 289 ? -0.996 -1.947 10.162 1.00 97.69 289 VAL A O 1
ATOM 2405 N N . TYR A 1 290 ? 0.210 -0.267 9.315 1.00 97.94 290 TYR A N 1
ATOM 2406 C CA . TYR A 1 290 ? 0.725 0.203 10.595 1.00 97.94 290 TYR A CA 1
ATOM 2407 C C . TYR A 1 290 ? 0.032 1.511 10.975 1.00 97.94 290 TYR A C 1
ATOM 2409 O O . TYR A 1 290 ? -0.058 2.429 10.156 1.00 97.94 290 TYR A O 1
ATOM 2417 N N . ILE A 1 291 ? -0.450 1.613 12.209 1.00 97.88 291 ILE A N 1
ATOM 2418 C CA . ILE A 1 291 ? -1.167 2.777 12.730 1.00 97.88 291 ILE A CA 1
ATOM 2419 C C . ILE A 1 291 ? -0.442 3.276 13.976 1.00 97.88 291 ILE A C 1
ATOM 2421 O O . ILE A 1 291 ? -0.376 2.584 14.984 1.00 97.88 291 ILE A O 1
ATOM 2425 N N . GLU A 1 292 ? 0.044 4.512 13.947 1.00 97.25 292 GLU A N 1
ATOM 2426 C CA . GLU A 1 292 ? 0.606 5.182 15.115 1.00 97.25 292 GLU A CA 1
ATOM 2427 C C . GLU A 1 292 ? -0.319 6.302 15.591 1.00 97.25 292 GLU A C 1
ATOM 2429 O O . GLU A 1 292 ? -0.461 7.324 14.916 1.00 97.25 292 GLU A O 1
ATOM 2434 N N . ILE A 1 293 ? -0.932 6.117 16.763 1.00 95.88 293 ILE A N 1
ATOM 2435 C CA . ILE A 1 293 ? -1.894 7.055 17.353 1.00 95.88 293 ILE A CA 1
ATOM 2436 C C . ILE A 1 293 ? -1.192 7.968 18.359 1.00 95.88 293 ILE A C 1
ATOM 2438 O O . ILE A 1 293 ? -0.541 7.525 19.306 1.00 95.88 293 ILE A O 1
ATOM 2442 N N . ASN A 1 294 ? -1.358 9.274 18.189 1.00 94.38 294 ASN A N 1
ATOM 2443 C CA . ASN A 1 294 ? -0.979 10.281 19.164 1.00 94.38 294 ASN A CA 1
ATOM 2444 C C . ASN A 1 294 ? -2.231 10.808 19.876 1.00 94.38 294 ASN A C 1
ATOM 2446 O O . ASN A 1 294 ? -2.885 11.708 19.346 1.00 94.38 294 ASN A O 1
ATOM 2450 N N . PRO A 1 295 ? -2.556 10.294 21.077 1.00 90.12 295 PRO A N 1
ATOM 2451 C CA . PRO A 1 295 ? -3.761 10.706 21.792 1.00 90.12 295 PRO A CA 1
ATOM 2452 C C . PRO A 1 295 ? -3.695 12.179 22.219 1.00 90.12 295 PRO A C 1
ATOM 2454 O O . PRO A 1 295 ? -4.688 12.893 22.132 1.00 90.12 295 PRO A O 1
ATOM 2457 N N . LYS A 1 296 ? -2.502 12.683 22.576 1.00 89.50 296 LYS A N 1
ATOM 2458 C CA . LYS A 1 296 ? -2.304 14.079 23.009 1.00 89.50 296 LYS A CA 1
ATOM 2459 C C . LYS A 1 296 ? -2.560 15.091 21.896 1.00 89.50 296 LYS A C 1
ATOM 2461 O O . LYS A 1 296 ? -3.115 16.152 22.148 1.00 89.50 296 LYS A O 1
ATOM 2466 N N . LYS A 1 297 ? -2.103 14.786 20.679 1.00 90.81 297 LYS A N 1
ATOM 2467 C CA . LYS A 1 297 ? -2.276 15.653 19.500 1.00 90.81 297 LYS A CA 1
ATOM 2468 C C . LYS A 1 297 ? -3.511 15.307 18.677 1.00 90.81 297 LYS A C 1
ATOM 2470 O O . LYS A 1 297 ? -3.727 15.950 17.660 1.00 90.81 297 LYS A O 1
ATOM 2475 N N . PHE A 1 298 ? -4.248 14.277 19.086 1.00 90.38 298 PHE A N 1
ATOM 2476 C CA . PHE A 1 298 ? -5.335 13.685 18.322 1.00 90.38 298 PHE A CA 1
ATOM 2477 C C . PHE A 1 298 ? -4.966 13.507 16.838 1.00 90.38 298 PHE A C 1
ATOM 2479 O O . PHE A 1 298 ? -5.589 14.039 15.920 1.00 90.38 298 PHE A O 1
ATOM 2486 N N . SER A 1 299 ? -3.872 12.786 16.602 1.00 94.06 299 SER A N 1
ATOM 2487 C CA . SER A 1 299 ? -3.393 12.506 15.252 1.00 94.06 299 SER A CA 1
ATOM 2488 C C . SER A 1 299 ? -3.043 11.043 15.068 1.00 94.06 299 SER A C 1
ATOM 2490 O O . SER A 1 299 ? -2.685 10.353 16.020 1.00 94.06 299 SER A O 1
ATOM 2492 N N . ALA A 1 300 ? -3.157 10.560 13.836 1.00 95.00 300 ALA A N 1
ATOM 2493 C CA . ALA A 1 300 ? -2.785 9.204 13.470 1.00 95.00 300 ALA A CA 1
ATOM 2494 C C . ALA A 1 300 ? -1.887 9.221 12.242 1.00 95.00 300 ALA A C 1
ATOM 2496 O O . ALA A 1 300 ? -2.255 9.758 11.197 1.00 95.00 300 ALA A O 1
ATOM 2497 N N . ARG A 1 301 ? -0.718 8.592 12.345 1.00 95.62 301 ARG A N 1
ATOM 2498 C CA . ARG A 1 301 ? 0.082 8.216 11.179 1.00 95.62 301 ARG A CA 1
ATOM 2499 C C . ARG A 1 301 ? -0.338 6.816 10.759 1.00 95.62 301 ARG A C 1
ATOM 2501 O O . ARG A 1 301 ? -0.372 5.921 11.588 1.00 95.62 301 ARG A O 1
ATOM 2508 N N . VAL A 1 302 ? -0.641 6.631 9.483 1.00 96.00 302 VAL A N 1
ATOM 2509 C CA . VAL A 1 302 ? -1.018 5.333 8.919 1.00 96.00 302 VAL A CA 1
ATOM 2510 C C . VAL A 1 302 ? -0.078 5.012 7.769 1.00 96.00 302 VAL A C 1
ATOM 2512 O O . VAL A 1 302 ? 0.028 5.808 6.838 1.00 96.00 302 VAL A O 1
ATOM 2515 N N . GLU A 1 303 ? 0.600 3.876 7.831 1.00 95.12 303 GLU A N 1
ATOM 2516 C CA . GLU A 1 303 ? 1.537 3.378 6.822 1.00 95.12 303 GLU A CA 1
ATOM 2517 C C . GLU A 1 303 ? 0.961 2.101 6.203 1.00 95.12 303 GLU A C 1
ATOM 2519 O O . GLU A 1 303 ? 0.386 1.275 6.908 1.00 95.12 303 GLU A O 1
ATOM 2524 N N . TYR A 1 304 ? 1.081 1.951 4.886 1.00 91.56 304 TYR A N 1
ATOM 2525 C CA . TYR A 1 304 ? 0.490 0.843 4.138 1.00 91.56 304 TYR A CA 1
ATOM 2526 C C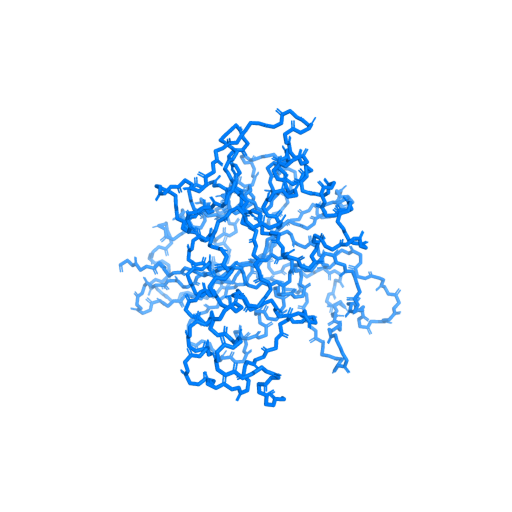 . TYR A 1 304 ? 1.588 0.022 3.477 1.00 91.56 304 TYR A C 1
ATOM 2528 O O . TYR A 1 304 ? 2.508 0.579 2.875 1.00 91.56 304 TYR A O 1
ATOM 2536 N N . TYR A 1 305 ? 1.457 -1.297 3.555 1.00 91.00 305 TYR A N 1
ATOM 2537 C CA . TYR A 1 305 ? 2.440 -2.268 3.098 1.00 91.00 305 TYR A CA 1
ATOM 2538 C C . TYR A 1 305 ? 1.836 -3.188 2.042 1.00 91.00 305 TYR A C 1
ATOM 2540 O O . TYR A 1 305 ? 0.712 -3.673 2.188 1.00 91.00 305 TYR A O 1
ATOM 2548 N N . TYR A 1 306 ? 2.599 -3.424 0.978 1.00 86.00 306 TYR A N 1
ATOM 2549 C CA . TYR A 1 306 ? 2.240 -4.322 -0.115 1.00 86.00 306 TYR A CA 1
ATOM 2550 C C . TYR A 1 306 ? 3.505 -4.916 -0.728 1.00 86.00 306 TYR A C 1
ATOM 2552 O O . TYR A 1 306 ? 4.485 -4.197 -0.938 1.00 86.00 306 TYR A O 1
ATOM 2560 N N . ASN A 1 307 ? 3.489 -6.216 -1.031 1.00 79.94 307 ASN A N 1
ATOM 2561 C CA . ASN A 1 307 ? 4.631 -6.942 -1.596 1.00 79.94 307 ASN A CA 1
ATOM 2562 C C . ASN A 1 307 ? 5.932 -6.730 -0.797 1.00 79.94 307 ASN A C 1
ATOM 2564 O O . ASN A 1 307 ? 7.013 -6.562 -1.365 1.00 79.94 307 ASN A O 1
ATOM 2568 N N . GLY A 1 308 ? 5.812 -6.707 0.532 1.00 80.00 308 GLY A N 1
ATOM 2569 C CA . GLY A 1 308 ? 6.924 -6.578 1.466 1.00 80.00 308 GLY A CA 1
ATOM 2570 C C . GLY A 1 308 ? 7.590 -5.211 1.515 1.00 80.00 308 GLY A C 1
ATOM 2571 O O . GLY A 1 308 ? 8.756 -5.114 1.884 1.00 80.00 308 GLY A O 1
ATOM 2572 N N . ARG A 1 309 ? 6.887 -4.153 1.102 1.00 80.25 309 ARG A N 1
ATOM 2573 C CA . ARG A 1 309 ? 7.394 -2.778 1.138 1.00 80.25 309 ARG A CA 1
ATOM 2574 C C . ARG A 1 309 ? 6.332 -1.831 1.671 1.00 80.25 309 ARG A C 1
ATOM 2576 O O . ARG A 1 309 ? 5.167 -1.944 1.293 1.00 80.25 309 ARG A O 1
ATOM 2583 N N . CYS A 1 310 ? 6.749 -0.849 2.469 1.00 84.44 310 CYS A N 1
ATOM 2584 C CA . CYS A 1 310 ? 5.923 0.325 2.741 1.00 84.44 310 CYS A CA 1
ATOM 2585 C C . CYS A 1 310 ? 5.740 1.114 1.436 1.00 84.44 310 CYS A C 1
ATOM 2587 O O . CYS A 1 310 ? 6.702 1.635 0.863 1.00 84.44 310 CYS A O 1
ATOM 2589 N N . ILE A 1 311 ? 4.509 1.163 0.940 1.00 80.50 311 ILE A N 1
ATOM 2590 C CA . ILE A 1 311 ? 4.176 1.787 -0.345 1.00 80.50 311 ILE A CA 1
ATOM 2591 C C . ILE A 1 311 ? 3.782 3.256 -0.188 1.00 80.50 311 ILE A C 1
ATOM 2593 O O . ILE A 1 311 ? 4.095 4.057 -1.066 1.00 80.50 311 ILE A O 1
ATOM 2597 N N . PHE A 1 312 ? 3.141 3.636 0.921 1.00 78.50 312 PHE A N 1
ATOM 2598 C CA . PHE A 1 312 ? 2.882 5.037 1.272 1.00 78.50 312 PHE A CA 1
ATOM 2599 C C . PHE A 1 312 ? 2.466 5.183 2.740 1.00 78.50 312 PHE A C 1
ATOM 2601 O O . PHE A 1 312 ? 2.120 4.215 3.416 1.00 78.50 312 PHE A O 1
ATOM 2608 N N . SER A 1 313 ? 2.457 6.430 3.215 1.00 81.88 313 SER A N 1
ATOM 2609 C CA . SER A 1 313 ? 1.971 6.793 4.544 1.00 81.88 313 SER A CA 1
ATOM 2610 C C . SER A 1 313 ? 1.120 8.057 4.496 1.00 81.88 313 SER A C 1
ATOM 2612 O O . SER A 1 313 ? 1.274 8.896 3.612 1.00 81.88 313 SER A O 1
ATOM 2614 N N . ARG A 1 314 ? 0.204 8.215 5.446 1.00 85.81 314 ARG A N 1
ATOM 2615 C CA . ARG A 1 314 ? -0.599 9.429 5.615 1.00 85.81 314 ARG A CA 1
ATOM 2616 C C . ARG A 1 314 ? -0.668 9.823 7.076 1.00 85.81 314 ARG A C 1
ATOM 2618 O O . ARG A 1 314 ? -0.558 8.972 7.952 1.00 85.81 314 ARG A O 1
ATOM 2625 N N . VAL A 1 315 ? -0.913 11.101 7.325 1.00 88.56 315 VAL A N 1
ATOM 2626 C CA . VAL A 1 315 ? -1.204 11.610 8.664 1.00 88.56 315 VAL A CA 1
ATOM 2627 C C . VAL A 1 315 ? -2.615 12.177 8.659 1.00 88.56 315 VAL A C 1
ATOM 2629 O O . VAL A 1 315 ? -2.942 13.001 7.808 1.00 88.56 315 VAL A O 1
ATOM 2632 N N . LEU A 1 316 ? -3.444 11.718 9.590 1.00 86.25 316 LEU A N 1
ATOM 2633 C CA . LEU A 1 316 ? -4.721 12.329 9.919 1.00 86.25 316 LEU A CA 1
ATOM 2634 C C . LEU A 1 316 ? -4.513 13.207 11.147 1.00 86.25 316 LEU A C 1
ATOM 2636 O O . LEU A 1 316 ? -3.911 12.767 12.124 1.00 86.25 316 LEU A O 1
ATOM 2640 N N . ASN A 1 317 ? -5.025 14.428 11.087 1.00 87.44 317 ASN A N 1
ATOM 2641 C CA . ASN A 1 317 ? -5.092 15.350 12.214 1.00 87.44 317 ASN A CA 1
ATOM 2642 C C . ASN A 1 317 ? -6.542 15.827 12.325 1.00 87.44 317 ASN A C 1
ATOM 2644 O O . ASN A 1 317 ? -7.228 15.900 11.300 1.00 87.44 317 ASN A O 1
ATOM 2648 N N . LYS A 1 318 ? -6.989 16.149 13.536 1.00 78.38 318 LYS A N 1
ATOM 2649 C CA . LYS A 1 318 ? -8.283 16.787 13.778 1.00 78.38 318 LYS A CA 1
ATOM 2650 C C . LYS A 1 318 ? -8.104 17.976 14.706 1.00 78.38 318 LYS A C 1
ATOM 2652 O O . LYS A 1 318 ? -7.238 17.877 15.606 1.00 78.38 318 LYS A O 1
#